Protein AF-A0A932Y7C2-F1 (afdb_monomer_lite)

pLDDT: mean 87.45, std 14.16, range [31.56, 98.56]

Structure (mmCIF, N/CA/C/O backbone):
data_AF-A0A932Y7C2-F1
#
_entry.id   AF-A0A932Y7C2-F1
#
loop_
_atom_site.group_PDB
_atom_site.id
_atom_site.type_symbol
_atom_site.label_atom_id
_atom_site.label_alt_id
_atom_site.label_comp_id
_atom_site.label_asym_id
_atom_site.label_entity_id
_atom_site.label_seq_id
_atom_site.pdbx_PDB_ins_code
_atom_site.Cartn_x
_atom_site.Cartn_y
_atom_site.Cartn_z
_atom_site.occupancy
_atom_site.B_iso_or_equiv
_atom_site.auth_seq_id
_atom_site.auth_comp_id
_atom_site.auth_asym_id
_atom_site.auth_atom_id
_atom_site.pdbx_PDB_model_num
ATOM 1 N N . MET A 1 1 ? -31.413 20.077 11.661 1.00 31.56 1 MET A N 1
ATOM 2 C CA . MET A 1 1 ? -30.600 21.081 12.386 1.00 31.56 1 MET A CA 1
ATOM 3 C C . MET A 1 1 ? -29.137 20.819 12.071 1.00 31.56 1 MET A C 1
ATOM 5 O O . MET A 1 1 ? -28.620 19.788 12.470 1.00 31.56 1 MET A O 1
ATOM 9 N N . ASN A 1 2 ? -28.502 21.714 11.310 1.00 36.34 2 ASN A N 1
ATOM 10 C CA . ASN A 1 2 ? -27.079 21.647 10.975 1.00 36.34 2 ASN A CA 1
ATOM 11 C C . ASN A 1 2 ? -26.238 22.022 12.201 1.00 36.34 2 ASN A C 1
ATOM 13 O O . ASN A 1 2 ? -26.180 23.197 12.563 1.00 36.34 2 ASN A O 1
ATOM 17 N N . LYS A 1 3 ? -25.558 21.053 12.816 1.00 33.84 3 LYS A N 1
ATOM 18 C CA . LYS A 1 3 ? -24.388 21.329 13.654 1.00 33.84 3 LYS A CA 1
ATOM 19 C C . LYS A 1 3 ? -23.153 20.924 12.862 1.00 33.84 3 LYS A C 1
ATOM 21 O O . LYS A 1 3 ? -22.763 19.767 12.845 1.00 33.84 3 LYS A O 1
ATOM 26 N N . ALA A 1 4 ? -22.560 21.903 12.186 1.00 36.44 4 ALA A N 1
ATOM 27 C CA . ALA A 1 4 ? -21.199 21.784 11.695 1.00 36.44 4 ALA A CA 1
ATOM 28 C C . ALA A 1 4 ? -20.284 21.584 12.911 1.00 36.44 4 ALA A C 1
ATOM 30 O O . ALA A 1 4 ? -20.089 22.514 13.700 1.00 36.44 4 ALA A O 1
ATOM 31 N N . PHE A 1 5 ? -19.756 20.374 13.086 1.00 41.31 5 PHE A N 1
ATOM 32 C CA . PHE A 1 5 ? -18.690 20.131 14.045 1.00 41.31 5 PHE A CA 1
ATOM 33 C C . PHE A 1 5 ? -17.442 20.822 13.493 1.00 41.31 5 PHE A C 1
ATOM 35 O O . PHE A 1 5 ? -16.760 20.329 12.597 1.00 41.31 5 PHE A O 1
ATOM 42 N N . LYS A 1 6 ? -17.184 22.045 13.969 1.00 37.94 6 LYS A N 1
ATOM 43 C CA . LYS A 1 6 ? -15.871 22.664 13.815 1.00 37.94 6 LYS A CA 1
ATOM 44 C C . LYS A 1 6 ? -14.908 21.747 14.550 1.00 37.94 6 LYS A C 1
ATOM 46 O O . LYS A 1 6 ? -14.917 21.747 15.778 1.00 37.94 6 LYS A O 1
ATOM 51 N N . ALA A 1 7 ? -14.108 20.989 13.803 1.00 40.72 7 ALA A N 1
ATOM 52 C CA . ALA A 1 7 ? -12.917 20.352 14.333 1.00 40.72 7 ALA A CA 1
ATOM 53 C C . ALA A 1 7 ? -12.179 21.414 15.156 1.00 40.72 7 ALA A C 1
ATOM 55 O O . ALA A 1 7 ? -11.666 22.398 14.612 1.00 40.72 7 ALA A O 1
ATOM 56 N N . LYS A 1 8 ? -12.216 21.285 16.486 1.00 38.41 8 LYS A N 1
ATOM 57 C CA . LYS A 1 8 ? -11.294 22.014 17.342 1.00 38.41 8 LYS A CA 1
ATOM 58 C C . LYS A 1 8 ? -9.939 21.474 16.927 1.00 38.41 8 LYS A C 1
ATOM 60 O O . LYS A 1 8 ? -9.583 20.369 17.302 1.00 38.41 8 LYS A O 1
ATOM 65 N N . VAL A 1 9 ? -9.222 22.233 16.105 1.00 40.78 9 VAL A N 1
ATOM 66 C CA . VAL A 1 9 ? -7.810 21.989 15.827 1.00 40.78 9 VAL A CA 1
ATOM 67 C C . VAL A 1 9 ? -7.070 22.319 17.120 1.00 40.78 9 VAL A C 1
ATOM 69 O O . VAL A 1 9 ? -6.499 23.395 17.291 1.00 40.78 9 VAL A O 1
ATOM 72 N N . THR A 1 10 ? -7.164 21.422 18.097 1.00 43.62 10 THR A N 1
ATOM 73 C CA . THR A 1 10 ? -6.156 21.289 19.135 1.00 43.62 10 THR A CA 1
ATOM 74 C C . THR A 1 10 ? -4.854 20.985 18.410 1.00 43.62 10 THR A C 1
ATOM 76 O O . THR A 1 10 ? -4.828 20.176 17.486 1.00 43.62 10 THR A O 1
ATOM 79 N N . LYS A 1 11 ? -3.778 21.710 18.737 1.00 41.25 11 LYS A N 1
ATOM 80 C CA . LYS A 1 11 ? -2.445 21.431 18.187 1.00 41.25 11 LYS A CA 1
ATOM 81 C C . LYS A 1 11 ? -2.163 19.944 18.392 1.00 41.25 11 LYS A C 1
ATOM 83 O O . LYS A 1 11 ? -1.969 19.530 19.531 1.00 41.25 11 LYS A O 1
ATOM 88 N N . SER A 1 12 ? -2.165 19.192 17.295 1.00 52.72 12 SER A N 1
ATOM 89 C CA . SER A 1 12 ? -1.841 17.772 17.278 1.00 52.72 12 SER A CA 1
ATOM 90 C C . SER A 1 12 ? -0.519 17.560 18.015 1.00 52.72 12 SER A C 1
ATOM 92 O O . SER A 1 12 ? 0.516 18.119 17.641 1.00 52.72 12 SER A O 1
ATOM 94 N N . THR A 1 13 ? -0.564 16.804 19.109 1.00 63.09 13 THR A N 1
ATOM 95 C CA . THR A 1 13 ? 0.613 16.364 19.871 1.00 63.09 13 THR A CA 1
ATOM 96 C C . THR A 1 13 ? 1.181 15.063 19.303 1.00 63.09 13 THR A C 1
ATOM 98 O O . THR A 1 13 ? 2.000 14.412 19.959 1.00 63.09 13 THR A O 1
ATOM 101 N N . PHE A 1 14 ? 0.768 14.687 18.084 1.00 68.88 14 PHE A N 1
ATOM 102 C CA . PHE A 1 14 ? 1.136 13.443 17.430 1.00 68.88 14 PHE A CA 1
ATOM 103 C C . PHE A 1 14 ? 2.647 13.240 17.415 1.00 68.88 14 PHE A C 1
ATOM 105 O O . PHE A 1 14 ? 3.406 13.948 16.746 1.00 68.88 14 PHE A O 1
ATOM 112 N N . LYS A 1 15 ? 3.089 12.216 18.140 1.00 77.69 15 LYS A N 1
ATOM 113 C CA . LYS A 1 15 ? 4.466 11.744 18.111 1.00 77.69 15 LYS A CA 1
ATOM 114 C C . LYS A 1 15 ? 4.454 10.248 17.882 1.00 77.69 15 LYS A C 1
ATOM 116 O O . LYS A 1 15 ? 4.369 9.463 18.825 1.00 77.69 15 LYS A O 1
ATOM 121 N N . MET A 1 16 ? 4.560 9.863 16.615 1.00 79.94 16 MET A N 1
ATOM 122 C CA . MET A 1 16 ? 4.668 8.461 16.239 1.00 79.94 16 MET A CA 1
ATOM 123 C C . MET A 1 16 ? 5.895 7.826 16.919 1.00 79.94 16 MET A C 1
ATOM 125 O O . MET A 1 16 ? 7.019 8.325 16.774 1.00 79.94 16 MET A O 1
ATOM 129 N N . PRO A 1 17 ? 5.724 6.714 17.650 1.00 80.31 17 PRO A N 1
ATOM 130 C CA . PRO A 1 17 ? 6.849 5.922 18.114 1.00 80.31 17 PRO A CA 1
ATOM 131 C C . PRO A 1 17 ? 7.691 5.442 16.927 1.00 80.31 17 PRO A C 1
ATOM 133 O O . PRO A 1 17 ? 7.156 4.880 15.978 1.00 80.31 17 PRO A O 1
ATOM 136 N N . LYS A 1 18 ? 9.021 5.583 16.998 1.00 80.06 18 LYS A N 1
ATOM 137 C CA . LYS A 1 18 ? 9.927 5.216 15.887 1.00 80.06 18 LYS A CA 1
ATOM 138 C C . LYS A 1 18 ? 9.752 3.775 15.389 1.00 80.06 18 LYS A C 1
ATOM 140 O O . LYS A 1 18 ? 9.952 3.506 14.215 1.00 80.06 18 LYS A O 1
ATOM 145 N N . TRP A 1 19 ? 9.376 2.846 16.268 1.00 82.50 19 TRP A N 1
ATOM 146 C CA . TRP A 1 19 ? 9.168 1.445 15.893 1.00 82.50 19 TRP A CA 1
ATOM 147 C C . TRP A 1 19 ? 7.951 1.239 14.971 1.00 82.50 19 TRP A C 1
ATOM 149 O O . TRP A 1 19 ? 7.930 0.260 14.233 1.00 82.50 19 TRP A O 1
ATOM 159 N N . MET A 1 20 ? 6.970 2.154 14.972 1.00 87.44 20 MET A N 1
ATOM 160 C CA . MET A 1 20 ? 5.798 2.094 14.084 1.00 87.44 20 MET A CA 1
ATOM 161 C C . MET A 1 20 ? 6.129 2.434 12.625 1.00 87.44 20 MET A C 1
ATOM 163 O O . MET A 1 20 ? 5.272 2.275 11.761 1.00 87.44 20 MET A O 1
ATOM 167 N N . GLU A 1 21 ? 7.349 2.880 12.310 1.00 88.31 21 GLU A N 1
ATOM 168 C CA . GLU A 1 21 ? 7.784 2.983 10.911 1.00 88.31 21 GLU A CA 1
ATOM 169 C C . GLU A 1 21 ? 7.945 1.609 10.260 1.00 88.31 21 GLU A C 1
ATOM 171 O O . GLU A 1 21 ? 7.615 1.425 9.090 1.00 88.31 21 GLU A O 1
ATOM 176 N N . CYS A 1 22 ? 8.388 0.615 11.030 1.00 91.50 22 CYS A N 1
ATOM 177 C CA . CYS A 1 22 ? 8.627 -0.732 10.518 1.00 91.50 22 CYS A CA 1
ATOM 178 C C . CYS A 1 22 ? 7.341 -1.517 10.225 1.00 91.50 22 CYS A C 1
ATOM 180 O O . CYS A 1 22 ? 7.433 -2.627 9.725 1.00 91.50 22 CYS A O 1
ATOM 182 N N . SER A 1 23 ? 6.153 -0.978 10.521 1.00 89.88 23 SER A N 1
ATOM 183 C CA . SER A 1 23 ? 4.886 -1.643 10.182 1.00 89.88 23 SER A CA 1
ATOM 184 C C . SER A 1 23 ? 4.427 -1.388 8.745 1.00 89.88 23 SER A C 1
ATOM 186 O O . SER A 1 23 ? 3.427 -1.960 8.319 1.00 89.88 23 SER A O 1
ATOM 188 N N . TRP A 1 24 ? 5.097 -0.497 8.011 1.00 93.00 24 TRP A N 1
ATOM 189 C CA . TRP A 1 24 ? 4.695 -0.125 6.650 1.00 93.00 24 TRP A CA 1
ATOM 190 C C . TRP A 1 24 ? 5.860 0.210 5.711 1.00 93.00 24 TRP A C 1
ATOM 192 O O . TRP A 1 24 ? 5.650 0.276 4.499 1.00 93.00 24 TRP A O 1
ATOM 202 N N . ARG A 1 25 ? 7.073 0.461 6.223 1.00 94.44 25 ARG A N 1
ATOM 203 C CA . ARG A 1 25 ? 8.274 0.652 5.394 1.00 94.44 25 ARG A CA 1
ATOM 204 C C . ARG A 1 25 ? 8.692 -0.669 4.735 1.00 94.44 25 ARG A C 1
ATOM 206 O O . ARG A 1 25 ? 8.614 -1.703 5.386 1.00 94.44 25 ARG A O 1
ATOM 213 N N . ARG A 1 26 ? 9.177 -0.606 3.484 1.00 94.25 26 ARG A N 1
ATOM 214 C CA . ARG A 1 26 ? 9.783 -1.758 2.788 1.00 94.25 26 ARG A CA 1
ATOM 215 C C . ARG A 1 26 ? 11.042 -2.224 3.513 1.00 94.25 26 ARG A C 1
ATOM 217 O O . ARG A 1 26 ? 11.180 -3.391 3.847 1.00 94.25 26 ARG A O 1
ATOM 224 N N . GLN A 1 27 ? 11.959 -1.290 3.752 1.00 91.00 27 GLN A N 1
ATOM 225 C CA . GLN A 1 27 ? 13.205 -1.565 4.453 1.00 91.00 27 GLN A CA 1
ATOM 226 C C . GLN A 1 27 ? 12.987 -1.473 5.961 1.00 91.00 27 GLN A C 1
ATOM 228 O O . GLN A 1 27 ? 12.554 -0.444 6.494 1.00 91.00 27 GLN A O 1
ATOM 233 N N . GLU A 1 28 ? 13.292 -2.562 6.654 1.00 88.56 28 GLU A N 1
ATOM 234 C CA . GLU A 1 28 ? 13.238 -2.603 8.104 1.00 88.56 28 GLU A CA 1
ATOM 235 C C . GLU A 1 28 ? 14.371 -1.792 8.750 1.00 88.56 28 GLU A C 1
ATOM 237 O O . GLU A 1 28 ? 15.435 -1.583 8.172 1.00 88.56 28 GLU A O 1
ATOM 242 N N . CYS A 1 29 ? 14.174 -1.332 9.992 1.00 90.06 29 CYS A N 1
ATOM 243 C CA . CYS A 1 29 ? 15.209 -0.550 10.678 1.00 90.06 29 CYS A CA 1
ATOM 244 C C . CYS A 1 29 ? 16.323 -1.404 11.313 1.00 90.06 29 CYS A C 1
ATOM 246 O O . CYS A 1 29 ? 17.304 -0.839 11.799 1.00 90.06 29 CYS A O 1
ATOM 248 N N . GLY A 1 30 ? 16.132 -2.726 11.421 1.00 87.44 30 GLY A N 1
ATOM 249 C CA . GLY A 1 30 ? 17.085 -3.692 11.993 1.00 87.44 30 GLY A CA 1
ATOM 250 C C . GLY A 1 30 ? 17.408 -3.537 13.490 1.00 87.44 30 GLY A C 1
ATOM 251 O O . GLY A 1 30 ? 18.229 -4.276 14.033 1.00 87.44 30 GLY A O 1
ATOM 252 N N . ARG A 1 31 ? 16.801 -2.577 14.201 1.00 88.38 31 ARG A N 1
ATOM 253 C CA . ARG A 1 31 ? 17.161 -2.266 15.597 1.00 88.38 31 ARG A CA 1
ATOM 254 C C . ARG A 1 31 ? 16.578 -3.287 16.571 1.00 88.38 31 ARG A C 1
ATOM 256 O O . ARG A 1 31 ? 15.369 -3.499 16.587 1.00 88.38 31 ARG A O 1
ATOM 263 N N . LYS A 1 32 ? 17.394 -3.762 17.519 1.00 85.75 32 LYS A N 1
ATOM 264 C CA . LYS A 1 32 ? 16.948 -4.623 18.637 1.00 85.75 32 LYS 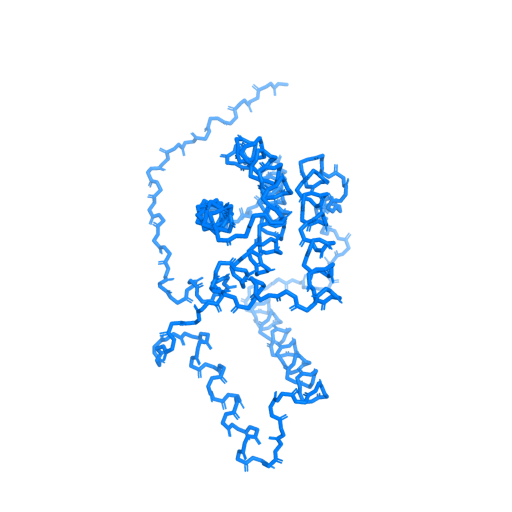A CA 1
ATOM 265 C C . LYS A 1 32 ? 15.882 -3.979 19.533 1.00 85.75 32 LYS A C 1
ATOM 267 O O . LYS A 1 32 ? 15.101 -4.680 20.161 1.00 85.75 32 LYS A O 1
ATOM 272 N N . SER A 1 33 ? 15.839 -2.647 19.597 1.00 87.81 33 SER A N 1
ATOM 273 C CA . SER A 1 33 ? 14.809 -1.903 20.333 1.00 87.81 33 SER A CA 1
ATOM 274 C C . SER A 1 33 ? 13.501 -1.720 19.551 1.00 87.81 33 SER A C 1
ATOM 276 O O . SER A 1 33 ? 12.515 -1.246 20.117 1.00 87.81 33 SER A O 1
ATOM 278 N N . CYS A 1 34 ? 13.462 -2.076 18.262 1.00 89.62 34 CYS A N 1
ATOM 279 C CA . CYS A 1 34 ? 12.240 -2.053 17.468 1.00 89.62 34 CYS A CA 1
ATOM 280 C C . CYS A 1 34 ? 11.408 -3.300 17.761 1.00 89.62 34 CYS A C 1
ATOM 282 O O . CYS A 1 34 ? 11.876 -4.421 17.576 1.00 89.62 34 CYS A O 1
ATOM 284 N N . LYS A 1 35 ? 10.149 -3.111 18.167 1.00 88.88 35 LYS A N 1
ATOM 285 C CA . LYS A 1 35 ? 9.236 -4.215 18.499 1.00 88.88 35 LYS A CA 1
ATOM 286 C C . LYS A 1 35 ? 8.942 -5.148 17.318 1.00 88.88 35 LYS A C 1
ATOM 288 O O . LYS A 1 35 ? 8.631 -6.306 17.549 1.00 88.88 35 LYS A O 1
ATOM 293 N N . ILE A 1 36 ? 9.049 -4.645 16.087 1.00 88.75 36 ILE A N 1
ATOM 294 C CA . ILE A 1 36 ? 8.808 -5.422 14.865 1.00 88.75 36 ILE A CA 1
ATOM 295 C C . ILE A 1 36 ? 10.078 -6.187 14.488 1.00 88.75 36 ILE A C 1
ATOM 297 O O . ILE A 1 36 ? 10.088 -7.408 14.567 1.00 88.75 36 ILE A O 1
ATOM 301 N N . CYS A 1 37 ? 11.181 -5.484 14.203 1.00 90.31 37 CYS A N 1
ATOM 302 C CA . CYS A 1 37 ? 12.436 -6.125 13.785 1.00 90.31 37 CYS A CA 1
ATOM 303 C C . CYS A 1 37 ? 12.968 -7.120 14.823 1.00 90.31 37 CYS A C 1
ATOM 305 O O . CYS A 1 37 ? 13.439 -8.191 14.466 1.00 90.31 37 CYS A O 1
ATOM 307 N N . SER A 1 38 ? 12.878 -6.799 16.120 1.00 90.56 38 SER A N 1
ATOM 308 C CA . SER A 1 38 ? 13.344 -7.721 17.166 1.00 90.56 38 SER A CA 1
ATOM 309 C C . SER A 1 38 ? 12.493 -8.982 17.285 1.00 90.56 38 SER A C 1
ATOM 311 O O . SER A 1 38 ? 13.029 -10.015 17.672 1.00 90.56 38 SER A O 1
ATOM 313 N N . ARG A 1 39 ? 11.192 -8.914 16.968 1.00 87.19 39 ARG A N 1
ATOM 314 C CA . ARG A 1 39 ? 10.322 -10.092 16.913 1.00 87.19 39 ARG A CA 1
ATOM 315 C C . ARG A 1 39 ? 10.658 -10.931 15.683 1.00 87.19 39 ARG A C 1
ATOM 317 O O . ARG A 1 39 ? 10.999 -12.089 15.853 1.00 87.19 39 ARG A O 1
ATOM 324 N N . LEU A 1 40 ? 10.716 -10.313 14.501 1.00 87.19 40 LEU A N 1
ATOM 325 C CA . LEU A 1 40 ? 11.084 -10.992 13.251 1.00 87.19 40 LEU A CA 1
ATOM 326 C C . LEU A 1 40 ? 12.434 -11.717 13.354 1.00 87.19 40 LEU A C 1
ATOM 328 O O . LEU A 1 40 ? 12.553 -12.867 12.951 1.00 87.19 40 LEU A O 1
ATOM 332 N N . GLN A 1 41 ? 13.445 -11.081 13.954 1.00 89.44 41 GLN A N 1
ATOM 333 C CA . GLN A 1 41 ? 14.755 -11.707 14.168 1.00 89.44 41 GLN A CA 1
ATOM 334 C C . GLN A 1 41 ? 14.693 -12.906 15.122 1.00 89.44 41 GLN A C 1
ATOM 336 O O . GLN A 1 41 ? 15.397 -13.887 14.904 1.00 89.44 41 GLN A O 1
ATOM 341 N N . LYS A 1 42 ? 13.877 -12.833 16.181 1.00 89.69 42 LYS A N 1
ATOM 342 C CA . LYS A 1 42 ? 13.707 -13.944 17.129 1.00 89.69 42 LYS A CA 1
ATOM 343 C C . LYS A 1 42 ? 12.971 -15.113 16.496 1.00 89.69 42 LYS A C 1
ATOM 345 O O . LYS A 1 42 ? 13.420 -16.240 16.656 1.00 89.69 42 LYS A O 1
ATOM 350 N N . ASP A 1 43 ? 11.882 -14.830 15.789 1.00 87.81 43 ASP A N 1
ATOM 351 C CA . ASP A 1 43 ? 11.059 -15.847 15.138 1.00 87.81 43 ASP A CA 1
ATOM 352 C C . ASP A 1 43 ? 11.899 -16.559 14.066 1.00 87.81 43 ASP A C 1
ATOM 354 O O . ASP A 1 43 ? 12.044 -17.778 14.109 1.00 87.81 43 ASP A O 1
ATOM 358 N N . ARG A 1 44 ? 12.623 -15.803 13.226 1.00 89.38 44 ARG A N 1
ATOM 359 C CA . ARG A 1 44 ? 13.564 -16.369 12.247 1.00 89.38 44 ARG A CA 1
ATOM 360 C C . ARG A 1 44 ? 14.643 -17.238 12.894 1.00 89.38 44 ARG A C 1
ATOM 362 O O . ARG A 1 44 ? 14.895 -18.340 12.421 1.00 89.38 44 ARG A O 1
ATOM 369 N N . GLN A 1 45 ? 15.284 -16.763 13.965 1.00 91.19 45 GLN A N 1
ATOM 370 C CA . GLN A 1 45 ? 16.321 -17.542 14.650 1.00 91.19 45 GLN A CA 1
ATOM 371 C C . GLN A 1 45 ? 15.754 -18.833 15.250 1.00 91.19 45 GLN A C 1
ATOM 373 O O . GLN A 1 45 ? 16.400 -19.868 15.159 1.00 91.19 45 GLN A O 1
ATOM 378 N N . ARG A 1 46 ? 14.538 -18.793 15.807 1.00 91.94 46 ARG A N 1
ATOM 379 C CA . ARG A 1 46 ? 13.857 -19.974 16.348 1.00 91.94 46 ARG A CA 1
ATOM 380 C C . ARG A 1 46 ? 13.655 -21.055 15.280 1.00 91.94 46 ARG A C 1
ATOM 382 O O . ARG A 1 46 ? 13.908 -22.215 15.579 1.00 91.94 46 ARG A O 1
ATOM 389 N N . HIS A 1 47 ? 13.238 -20.684 14.068 1.00 91.06 47 HIS A N 1
ATOM 390 C CA . HIS A 1 47 ? 13.082 -21.637 12.958 1.00 91.06 47 HIS A CA 1
ATOM 391 C C . HIS A 1 47 ? 14.424 -22.221 12.516 1.00 91.06 47 HIS A C 1
ATOM 393 O O . HIS A 1 47 ? 14.564 -23.436 12.409 1.00 91.06 47 HIS A O 1
ATOM 399 N N . LEU A 1 48 ? 15.448 -21.373 12.377 1.00 91.25 48 LEU A N 1
ATOM 400 C CA . LEU A 1 48 ? 16.800 -21.832 12.047 1.00 91.25 48 LEU A CA 1
ATOM 401 C C . LEU A 1 48 ? 17.354 -22.805 13.101 1.00 91.25 48 LEU A C 1
ATOM 403 O O . LEU A 1 48 ? 17.931 -23.830 12.744 1.00 91.25 48 LEU A O 1
ATOM 407 N N . ASP A 1 49 ? 17.147 -22.519 14.389 1.00 93.38 49 ASP A N 1
ATOM 408 C CA . ASP A 1 49 ? 17.568 -23.385 15.497 1.00 93.38 49 ASP A CA 1
ATOM 409 C C . ASP A 1 49 ? 16.795 -24.719 15.519 1.00 93.38 49 ASP A C 1
ATOM 411 O O . ASP A 1 49 ? 17.326 -25.735 15.970 1.00 93.38 49 ASP A O 1
ATOM 415 N N . ALA A 1 50 ? 15.557 -24.730 15.013 1.00 91.12 50 ALA A N 1
ATOM 416 C CA . ALA A 1 50 ? 14.728 -25.924 14.849 1.00 91.12 50 ALA A CA 1
ATOM 417 C C . ALA A 1 50 ? 15.053 -26.731 13.574 1.00 91.12 50 ALA A C 1
ATOM 419 O O . ALA A 1 50 ? 14.538 -27.836 13.406 1.00 91.12 50 ALA A O 1
ATOM 420 N N . GLY A 1 51 ? 15.923 -26.217 12.696 1.00 92.56 51 GLY A N 1
ATOM 421 C CA . GLY A 1 51 ? 16.225 -26.823 11.395 1.00 92.56 51 GLY A CA 1
ATOM 422 C C . GLY A 1 51 ? 15.125 -26.620 10.348 1.00 92.56 51 GLY A C 1
ATOM 423 O O . GLY A 1 51 ? 15.101 -27.331 9.345 1.00 92.56 51 GLY A O 1
ATOM 424 N N . GLU A 1 52 ? 14.221 -25.674 10.586 1.00 91.69 52 GLU A N 1
ATOM 425 C CA . GLU A 1 52 ? 13.148 -25.285 9.675 1.00 91.69 52 GLU A CA 1
ATOM 426 C C . GLU A 1 52 ? 13.638 -24.184 8.727 1.00 91.69 52 GLU A C 1
ATOM 428 O O . GLU A 1 52 ? 14.446 -23.329 9.104 1.00 91.69 52 GLU A O 1
ATOM 433 N N . ASP A 1 53 ? 13.135 -24.191 7.492 1.00 89.75 53 ASP A N 1
ATOM 434 C CA . ASP A 1 53 ? 13.328 -23.074 6.573 1.00 89.75 53 ASP A CA 1
ATOM 435 C C . ASP A 1 53 ? 12.316 -21.967 6.926 1.00 89.75 53 ASP A C 1
ATOM 437 O O . ASP A 1 53 ? 11.112 -22.177 6.760 1.00 89.75 53 ASP A O 1
ATOM 441 N N . PRO A 1 54 ? 12.756 -20.797 7.431 1.00 85.56 54 PRO A N 1
ATOM 442 C CA . PRO A 1 54 ? 11.848 -19.707 7.785 1.00 85.56 54 PRO A CA 1
ATOM 443 C C . PRO A 1 54 ? 11.115 -19.113 6.573 1.00 85.56 54 PRO A C 1
ATOM 445 O O . PRO A 1 54 ? 10.138 -18.391 6.763 1.00 85.56 54 PRO A O 1
ATOM 448 N N . ASP A 1 55 ? 11.595 -19.385 5.357 1.00 87.00 55 ASP A N 1
ATOM 449 C CA . ASP A 1 55 ? 10.997 -18.911 4.112 1.00 87.00 55 ASP A CA 1
ATOM 450 C C . ASP A 1 55 ? 10.053 -19.970 3.488 1.00 87.00 55 ASP A C 1
ATOM 452 O O . ASP A 1 55 ? 9.420 -19.712 2.459 1.00 87.00 55 ASP A O 1
ATOM 456 N N . ASP A 1 56 ? 9.892 -21.141 4.125 1.00 90.94 56 ASP A N 1
ATOM 457 C CA . ASP A 1 56 ? 8.893 -22.138 3.736 1.00 90.94 56 ASP A CA 1
ATOM 458 C C . ASP A 1 56 ? 7.471 -21.658 4.066 1.00 90.94 56 ASP A C 1
ATOM 460 O O . ASP A 1 56 ? 7.148 -21.235 5.181 1.00 90.94 56 ASP A O 1
ATOM 464 N N . MET A 1 57 ? 6.576 -21.752 3.082 1.00 87.31 57 MET A N 1
ATOM 465 C CA . MET A 1 57 ? 5.216 -21.230 3.212 1.00 87.31 57 MET A CA 1
ATOM 466 C C . MET A 1 57 ? 4.412 -21.910 4.325 1.00 87.31 57 MET A C 1
ATOM 468 O O . MET A 1 57 ? 3.577 -21.245 4.938 1.00 87.31 57 MET A O 1
ATOM 472 N N . ALA A 1 58 ? 4.622 -23.201 4.600 1.00 88.44 58 ALA A N 1
ATOM 473 C CA . ALA A 1 58 ? 3.912 -23.890 5.674 1.00 88.44 58 ALA A CA 1
ATOM 474 C C . ALA A 1 58 ? 4.328 -23.335 7.041 1.00 88.44 58 ALA A C 1
ATOM 476 O O . ALA A 1 58 ? 3.455 -23.002 7.846 1.00 88.44 58 ALA A O 1
ATOM 477 N N . VAL A 1 59 ? 5.632 -23.129 7.249 1.00 86.94 59 VAL A N 1
ATOM 478 C CA . VAL A 1 59 ? 6.186 -22.499 8.459 1.00 86.94 59 VAL A CA 1
ATOM 479 C C . VAL A 1 59 ? 5.618 -21.086 8.636 1.00 86.94 59 VAL A C 1
ATOM 481 O O . VAL A 1 59 ? 5.099 -20.742 9.700 1.00 86.94 59 VAL A O 1
ATOM 484 N N . VAL A 1 60 ? 5.594 -20.291 7.561 1.00 85.06 60 VAL A N 1
ATOM 485 C CA . VAL A 1 60 ? 5.006 -18.940 7.569 1.00 85.06 60 VAL A CA 1
ATOM 486 C C . VAL A 1 60 ? 3.515 -18.964 7.941 1.00 85.06 60 VAL A C 1
ATOM 488 O O . VAL A 1 60 ? 3.052 -18.126 8.721 1.00 85.06 60 VAL A O 1
ATOM 491 N N . PHE A 1 61 ? 2.730 -19.910 7.414 1.00 85.31 61 PHE A N 1
ATOM 492 C CA . PHE A 1 61 ? 1.307 -20.026 7.753 1.00 85.31 61 PHE A CA 1
ATOM 493 C C . PHE A 1 61 ? 1.074 -20.445 9.209 1.00 85.31 61 PHE A C 1
ATOM 495 O O . PHE A 1 61 ? 0.125 -19.959 9.839 1.00 85.31 61 PHE A O 1
ATOM 502 N N . GLU A 1 62 ? 1.919 -21.315 9.757 1.00 86.19 62 GLU A N 1
ATOM 503 C CA . GLU A 1 62 ? 1.867 -21.694 11.170 1.00 86.19 62 GLU A CA 1
ATOM 504 C C . GLU A 1 62 ? 2.129 -20.495 12.082 1.00 86.19 62 GLU A C 1
ATOM 506 O O . GLU A 1 62 ? 1.359 -20.253 13.019 1.00 86.19 62 GLU A O 1
ATOM 511 N N . ASP A 1 63 ? 3.130 -19.681 11.754 1.00 85.00 63 ASP A N 1
ATOM 512 C CA . ASP A 1 63 ? 3.439 -18.446 12.471 1.00 85.00 63 ASP A CA 1
ATOM 513 C C . ASP A 1 63 ? 2.288 -17.442 12.443 1.00 85.00 63 ASP A C 1
ATOM 515 O O . ASP A 1 63 ? 1.925 -16.862 13.474 1.00 85.00 63 ASP A O 1
ATOM 519 N N . ILE A 1 64 ? 1.651 -17.275 11.282 1.00 85.69 64 ILE A N 1
ATOM 520 C CA . ILE A 1 64 ? 0.455 -16.440 11.146 1.00 85.69 64 ILE A CA 1
ATOM 521 C C . ILE A 1 64 ? -0.666 -16.972 12.049 1.00 85.69 64 ILE A C 1
ATOM 523 O O . ILE A 1 64 ? -1.288 -16.202 12.786 1.00 85.69 64 ILE A O 1
ATOM 527 N N . SER A 1 65 ? -0.913 -18.286 12.037 1.00 83.81 65 SER A N 1
ATOM 528 C CA . SER A 1 65 ? -1.931 -18.922 12.882 1.00 83.81 65 SER A CA 1
ATOM 529 C C . SER A 1 65 ? -1.662 -18.689 14.371 1.00 83.81 65 SER A C 1
ATOM 531 O O . SER A 1 65 ? -2.575 -18.342 15.129 1.00 83.81 65 SER A O 1
ATOM 533 N N . LEU A 1 66 ? -0.405 -18.829 14.796 1.00 85.75 66 LEU A N 1
ATOM 534 C CA . LEU A 1 66 ? 0.014 -18.580 16.171 1.00 85.75 66 LEU A CA 1
ATOM 535 C C . LEU A 1 66 ? -0.192 -17.109 16.559 1.00 85.75 66 LEU A C 1
ATOM 537 O O . LEU A 1 66 ? -0.808 -16.832 17.589 1.00 85.75 66 LEU A O 1
ATOM 541 N N . ALA A 1 67 ? 0.225 -16.167 15.710 1.00 85.19 67 ALA A N 1
ATOM 542 C CA . ALA A 1 67 ? 0.044 -14.736 15.941 1.00 85.19 67 ALA A CA 1
ATOM 543 C C . ALA A 1 67 ? -1.440 -14.337 16.055 1.00 85.19 67 ALA A C 1
ATOM 545 O O . ALA A 1 67 ? -1.802 -13.503 16.895 1.00 85.19 67 ALA A O 1
ATOM 546 N N . PHE A 1 68 ? -2.324 -14.955 15.262 1.00 85.50 68 PHE A N 1
ATOM 547 C CA . PHE A 1 68 ? -3.772 -14.767 15.389 1.00 85.50 68 PHE A CA 1
ATOM 548 C C . PHE A 1 68 ? -4.300 -15.291 16.725 1.00 85.50 68 PHE A C 1
ATOM 550 O O . PHE A 1 68 ? -5.039 -14.578 17.406 1.00 85.50 68 PHE A O 1
ATOM 557 N N . LYS A 1 69 ? -3.897 -16.499 17.139 1.00 87.44 69 LYS A N 1
ATOM 558 C CA . LYS A 1 69 ? -4.293 -17.074 18.437 1.00 87.44 69 LYS A CA 1
ATOM 559 C C . LYS A 1 69 ? -3.845 -16.197 19.606 1.00 87.44 69 LYS A C 1
ATOM 561 O O . LYS A 1 69 ? -4.643 -15.921 20.500 1.00 87.44 69 LYS A O 1
ATOM 566 N N . GLU A 1 70 ? -2.600 -15.722 19.586 1.00 87.19 70 GLU A N 1
ATOM 567 C CA . GLU A 1 70 ? -2.062 -14.811 20.604 1.00 87.19 70 GLU A CA 1
ATOM 568 C C . GLU A 1 70 ? -2.858 -13.505 20.679 1.00 87.19 70 GLU A C 1
ATOM 570 O O . GLU A 1 70 ? -3.186 -13.031 21.770 1.00 87.19 70 GLU A O 1
ATOM 575 N N . THR A 1 71 ? -3.197 -12.945 19.517 1.00 87.44 71 THR A N 1
ATOM 576 C CA . THR A 1 71 ? -3.962 -11.701 19.402 1.00 87.44 71 THR A CA 1
ATOM 577 C C . THR A 1 71 ? -5.383 -11.875 19.936 1.00 87.44 71 THR A C 1
ATOM 579 O O . THR A 1 71 ? -5.825 -11.075 20.757 1.00 87.44 71 THR A O 1
ATOM 582 N N . LEU A 1 72 ? -6.082 -12.948 19.552 1.00 86.06 72 LEU A N 1
ATOM 583 C CA . LEU A 1 72 ? -7.420 -13.265 20.063 1.00 86.06 72 LEU A CA 1
ATOM 584 C C . LEU A 1 72 ? -7.413 -13.484 21.581 1.00 86.06 72 LEU A C 1
ATOM 586 O O . LEU A 1 72 ? -8.291 -12.986 22.285 1.00 86.06 72 LEU A O 1
ATOM 590 N N . ALA A 1 73 ? -6.396 -14.170 22.110 1.00 86.94 73 ALA A N 1
ATOM 591 C CA . ALA A 1 73 ? -6.232 -14.353 23.549 1.00 86.94 73 ALA A CA 1
ATOM 592 C C . ALA A 1 73 ? -5.960 -13.025 24.281 1.00 86.94 73 ALA A C 1
ATOM 594 O O . ALA A 1 73 ? -6.441 -12.820 25.396 1.00 86.94 73 ALA A O 1
ATOM 595 N N . ALA A 1 74 ? -5.199 -12.109 23.675 1.00 87.25 74 ALA A N 1
ATOM 596 C CA . ALA A 1 74 ? -4.993 -10.767 24.214 1.00 87.25 74 ALA A CA 1
ATOM 597 C C . ALA A 1 74 ? -6.298 -9.957 24.237 1.00 87.25 74 ALA A C 1
ATOM 599 O O . ALA A 1 74 ? -6.649 -9.437 25.293 1.00 87.25 74 ALA A O 1
ATOM 600 N N . ILE A 1 75 ? -7.049 -9.945 23.129 1.00 85.44 75 ILE A N 1
ATOM 601 C CA . ILE A 1 75 ? -8.354 -9.272 23.026 1.00 85.44 75 ILE A CA 1
ATOM 602 C C . ILE A 1 75 ? -9.318 -9.797 24.091 1.00 85.44 75 ILE A C 1
ATOM 604 O O . ILE A 1 75 ? -9.937 -9.005 24.794 1.00 85.44 75 ILE A O 1
ATOM 608 N N . LYS A 1 76 ? -9.408 -11.123 24.263 1.00 85.50 76 LYS A N 1
ATOM 609 C CA . LYS A 1 76 ? -10.277 -11.732 25.276 1.00 85.50 76 LYS A CA 1
ATOM 610 C C . LYS A 1 76 ? -9.921 -11.274 26.693 1.00 85.50 76 LYS A C 1
ATOM 612 O O . LYS A 1 76 ? -10.807 -10.876 27.441 1.00 85.50 76 LYS A O 1
ATOM 617 N N . ARG A 1 77 ? -8.631 -11.271 27.047 1.00 87.38 77 ARG A N 1
ATOM 618 C CA . ARG A 1 77 ? -8.168 -10.792 28.363 1.00 87.38 77 ARG A CA 1
ATOM 619 C C . ARG A 1 77 ? -8.457 -9.308 28.578 1.00 87.38 77 ARG A C 1
ATOM 621 O O . ARG A 1 77 ? -8.839 -8.915 29.677 1.00 87.38 77 ARG A O 1
ATOM 628 N N . ASP A 1 78 ? -8.264 -8.483 27.552 1.00 85.19 78 ASP A N 1
ATOM 629 C CA . ASP A 1 78 ? -8.549 -7.050 27.636 1.00 85.19 78 ASP A CA 1
ATOM 630 C C . ASP A 1 78 ? -10.053 -6.785 27.782 1.00 85.19 78 ASP A C 1
ATOM 632 O O . ASP A 1 78 ? -10.440 -5.952 28.600 1.00 85.19 78 ASP A O 1
ATOM 636 N N . ALA A 1 79 ? -10.894 -7.530 27.063 1.00 84.62 79 ALA A N 1
ATOM 637 C CA . ALA A 1 79 ? -12.345 -7.467 27.186 1.00 84.62 79 ALA A CA 1
ATOM 638 C C . ALA A 1 79 ? -12.831 -7.881 28.582 1.00 84.62 79 ALA A C 1
ATOM 640 O O . ALA A 1 79 ? -13.586 -7.137 29.204 1.00 84.62 79 ALA A O 1
ATOM 641 N N . GLU A 1 80 ? -12.332 -9.003 29.116 1.00 86.69 80 GLU A N 1
ATOM 642 C CA . GLU A 1 80 ? -12.619 -9.454 30.486 1.00 86.69 80 GLU A CA 1
ATOM 643 C C . GLU A 1 80 ? -12.218 -8.392 31.519 1.00 86.69 80 GLU A C 1
ATOM 645 O O . GLU A 1 80 ? -12.993 -8.073 32.420 1.00 86.69 80 GLU A O 1
ATOM 650 N N . ARG A 1 81 ? -11.034 -7.783 31.363 1.00 87.88 81 ARG A N 1
ATOM 651 C CA . ARG A 1 81 ? -10.557 -6.710 32.249 1.00 87.88 81 ARG A CA 1
ATOM 652 C C . ARG A 1 81 ? -11.438 -5.461 32.188 1.00 87.88 81 ARG A C 1
ATOM 654 O O . ARG A 1 81 ? -11.596 -4.786 33.202 1.00 87.88 81 ARG A O 1
ATOM 661 N N . LEU A 1 82 ? -11.954 -5.122 31.010 1.00 84.62 82 LEU A N 1
ATOM 662 C CA . LEU A 1 82 ? -12.790 -3.940 30.790 1.00 84.62 82 LEU A CA 1
ATOM 663 C C . LEU A 1 82 ? -14.285 -4.208 31.030 1.00 84.62 82 LEU A C 1
ATOM 665 O O . LEU A 1 82 ? -15.079 -3.276 30.948 1.00 84.62 82 LEU A O 1
ATOM 669 N N . GLY A 1 83 ? -14.673 -5.453 31.332 1.00 82.81 83 GLY A N 1
ATOM 670 C CA . GLY A 1 83 ? -16.074 -5.849 31.484 1.00 82.81 83 GLY A CA 1
ATOM 671 C C . GLY A 1 83 ? -16.877 -5.763 30.181 1.00 82.81 83 GLY A C 1
ATOM 672 O O . GLY A 1 83 ? -18.091 -5.584 30.229 1.00 82.81 83 GLY A O 1
ATOM 673 N N . ILE A 1 84 ? -16.208 -5.849 29.027 1.00 79.31 84 ILE A N 1
ATOM 674 C CA . ILE A 1 84 ? -16.834 -5.781 27.703 1.00 79.31 84 ILE A CA 1
ATOM 675 C C . ILE A 1 84 ? -17.266 -7.188 27.292 1.00 79.31 84 ILE A C 1
ATOM 677 O O . ILE A 1 84 ? -16.441 -8.100 27.206 1.00 79.31 84 ILE A O 1
ATOM 681 N N . ASP A 1 85 ? -18.551 -7.355 26.991 1.00 76.19 85 ASP A N 1
ATOM 682 C CA . ASP A 1 85 ? -19.064 -8.585 26.397 1.00 76.19 85 ASP A CA 1
ATOM 683 C C . ASP A 1 85 ? -18.740 -8.630 24.896 1.00 76.19 85 ASP A C 1
ATOM 685 O O . ASP A 1 85 ? -19.353 -7.942 24.081 1.00 76.19 85 ASP A O 1
ATOM 689 N N . ILE A 1 86 ? -17.759 -9.456 24.534 1.00 70.75 86 ILE A N 1
ATOM 690 C CA . ILE A 1 86 ? -17.317 -9.670 23.147 1.00 70.75 86 ILE A CA 1
ATOM 691 C C . ILE A 1 86 ? -18.150 -10.710 22.391 1.00 70.75 86 ILE A C 1
ATOM 693 O O . ILE A 1 86 ? -17.824 -11.027 21.250 1.00 70.75 86 ILE A O 1
ATOM 697 N N . THR A 1 87 ? -19.190 -11.279 23.005 1.00 71.94 87 THR A N 1
ATOM 698 C CA . THR A 1 87 ? -20.076 -12.241 22.330 1.00 71.94 87 THR A CA 1
ATOM 699 C C . THR A 1 87 ? -21.217 -11.560 21.576 1.00 71.94 87 THR A C 1
ATOM 701 O O . THR A 1 87 ? -21.763 -12.144 20.644 1.00 71.94 87 THR A O 1
ATOM 704 N N . ASN A 1 88 ? -21.519 -10.298 21.900 1.00 65.06 88 ASN A N 1
ATOM 705 C CA . ASN A 1 88 ? -22.568 -9.512 21.256 1.00 65.06 88 ASN A CA 1
ATOM 706 C C . ASN A 1 88 ? -22.032 -8.702 20.056 1.00 65.06 88 ASN A C 1
ATOM 708 O O . ASN A 1 88 ? -22.036 -7.471 20.046 1.00 65.06 88 ASN A O 1
ATOM 712 N N . ILE A 1 89 ? -21.512 -9.413 19.052 1.00 64.94 89 ILE A N 1
ATOM 713 C CA . ILE A 1 89 ? -20.910 -8.834 17.835 1.00 64.94 89 ILE A CA 1
ATOM 714 C C . ILE A 1 89 ? -21.941 -8.382 16.789 1.00 64.94 89 ILE A C 1
ATOM 716 O O . ILE A 1 89 ? -21.597 -7.634 15.875 1.00 64.94 89 ILE A O 1
ATOM 720 N N . ASP A 1 90 ? -23.206 -8.778 16.939 1.00 62.66 90 ASP A N 1
ATOM 721 C CA . ASP A 1 90 ? -24.260 -8.571 15.935 1.00 62.66 90 ASP A CA 1
ATOM 722 C C . ASP A 1 90 ? -24.687 -7.098 15.775 1.00 62.66 90 ASP A C 1
ATOM 724 O O . ASP A 1 90 ? -25.377 -6.740 14.819 1.00 62.66 90 ASP A O 1
ATOM 728 N N . HIS A 1 91 ? -24.279 -6.223 16.699 1.00 64.56 91 HIS A N 1
ATOM 729 C CA . HIS A 1 91 ? -24.628 -4.799 16.699 1.00 64.56 91 HIS A CA 1
ATOM 730 C C . HIS A 1 91 ? -23.479 -3.868 16.284 1.00 64.56 91 HIS A C 1
ATOM 732 O O . HIS A 1 91 ? -23.630 -2.646 16.354 1.00 64.56 91 HIS A O 1
ATOM 738 N N . ILE A 1 92 ? -22.342 -4.410 15.837 1.00 70.56 92 ILE A N 1
ATOM 739 C CA . ILE A 1 92 ? -21.213 -3.603 15.362 1.00 70.56 92 ILE A CA 1
ATOM 740 C C . ILE A 1 92 ? -21.525 -3.096 13.951 1.00 70.56 92 ILE A C 1
ATOM 742 O O . ILE A 1 92 ? -21.744 -3.879 13.027 1.00 70.56 92 ILE A O 1
ATOM 746 N N . GLN A 1 93 ? -21.531 -1.773 13.764 1.00 75.69 93 GLN A N 1
ATOM 747 C CA . GLN A 1 93 ? -21.611 -1.212 12.419 1.00 75.69 93 GLN A CA 1
ATOM 748 C C . GLN A 1 93 ? -20.264 -1.368 11.718 1.00 75.69 93 GLN A C 1
ATOM 750 O O . GLN A 1 93 ? -19.259 -0.782 12.118 1.00 75.69 93 GLN A O 1
ATOM 755 N N . GLU A 1 94 ? -20.251 -2.151 10.647 1.00 83.38 94 GLU A N 1
ATOM 756 C CA . GLU A 1 94 ? -19.063 -2.310 9.823 1.00 83.38 94 GLU A CA 1
ATOM 757 C C . GLU A 1 94 ? -18.915 -1.147 8.833 1.00 83.38 94 GLU A C 1
ATOM 759 O O . GLU A 1 94 ? -19.906 -0.697 8.240 1.00 83.38 94 GLU A O 1
ATOM 764 N N . PRO A 1 95 ? -17.678 -0.690 8.576 1.00 86.94 95 PRO A N 1
ATOM 765 C CA . PRO A 1 95 ? -17.442 0.272 7.519 1.00 86.94 95 PRO A CA 1
ATOM 766 C C . PRO A 1 95 ? -17.832 -0.317 6.153 1.00 86.94 95 PRO A C 1
ATOM 768 O O . PRO A 1 95 ? -17.714 -1.526 5.926 1.00 86.94 95 PRO A O 1
ATOM 771 N N . PRO A 1 96 ? -18.247 0.525 5.188 1.00 91.62 96 PRO A N 1
ATOM 772 C CA . PRO A 1 96 ? -18.538 0.070 3.838 1.00 91.62 96 PRO A CA 1
ATOM 773 C C . PRO A 1 96 ? -17.357 -0.687 3.229 1.00 91.62 96 PRO A C 1
ATOM 775 O O . PRO A 1 96 ? -16.204 -0.289 3.388 1.00 91.62 96 PRO A O 1
ATOM 778 N N . ARG A 1 97 ? -17.647 -1.729 2.441 1.00 93.44 97 ARG A N 1
ATOM 779 C CA . ARG A 1 97 ? -16.612 -2.428 1.666 1.00 93.44 97 ARG A CA 1
ATOM 780 C C . ARG A 1 97 ? -15.799 -1.449 0.803 1.00 93.44 97 ARG A C 1
ATOM 782 O O . ARG A 1 97 ? -16.377 -0.469 0.310 1.00 93.44 97 ARG A O 1
ATOM 789 N N . PRO A 1 98 ? -14.504 -1.716 0.545 1.00 92.56 98 PRO A N 1
ATOM 790 C CA . PRO A 1 98 ? -13.621 -0.785 -0.157 1.00 92.56 98 PRO A CA 1
ATOM 791 C C . PRO A 1 98 ? -14.189 -0.257 -1.481 1.00 92.56 98 PRO A C 1
ATOM 793 O O . PRO A 1 98 ? -14.099 0.934 -1.783 1.00 92.56 98 PRO A O 1
ATOM 796 N N . GLU A 1 99 ? -14.861 -1.110 -2.255 1.00 93.62 99 GLU A N 1
ATOM 797 C CA . GLU A 1 99 ? -15.411 -0.785 -3.573 1.00 93.62 99 GLU A CA 1
ATOM 798 C C . GLU A 1 99 ? -16.548 0.239 -3.505 1.00 93.62 99 GLU A C 1
ATOM 800 O O . GLU A 1 99 ? -16.875 0.864 -4.517 1.00 93.62 99 GLU A O 1
ATOM 805 N N . LYS A 1 100 ? -17.158 0.450 -2.333 1.00 95.94 100 LYS A N 1
ATOM 806 C CA . LYS A 1 100 ? -18.176 1.489 -2.130 1.00 95.94 100 LYS A CA 1
ATOM 807 C C . LYS A 1 100 ? -17.561 2.887 -2.108 1.00 95.94 100 LYS A C 1
ATOM 809 O O . LYS A 1 100 ? -18.220 3.838 -2.530 1.00 95.94 100 LYS A O 1
ATOM 814 N N . PHE A 1 101 ? -16.289 3.019 -1.736 1.00 96.44 101 PHE A N 1
ATOM 815 C CA . PHE A 1 101 ? -15.598 4.302 -1.745 1.00 96.44 101 PHE A CA 1
ATOM 816 C C . PHE A 1 101 ? -15.080 4.654 -3.144 1.00 96.44 101 PHE A C 1
ATOM 818 O O . PHE A 1 101 ? -14.204 4.000 -3.711 1.00 96.44 101 PHE A O 1
ATOM 825 N N . SER A 1 102 ? -15.587 5.753 -3.707 1.00 97.00 102 SER A N 1
ATOM 826 C CA . SER A 1 102 ? -15.218 6.194 -5.060 1.00 97.00 102 SER A CA 1
ATOM 827 C C . SER A 1 102 ? -13.727 6.522 -5.205 1.00 97.00 102 SER A C 1
ATOM 829 O O . SER A 1 102 ? -13.141 6.244 -6.252 1.00 97.00 102 SER A O 1
ATOM 831 N N . LEU A 1 103 ? -13.105 7.091 -4.166 1.00 97.75 103 LEU A N 1
ATOM 832 C CA . LEU A 1 103 ? -11.672 7.376 -4.149 1.00 97.75 103 LEU A CA 1
ATOM 833 C C . LEU A 1 103 ? -10.849 6.088 -4.085 1.00 97.75 103 LEU A C 1
ATOM 835 O O . LEU A 1 103 ? -9.904 5.953 -4.861 1.00 97.75 103 LEU A O 1
ATOM 839 N N . TYR A 1 104 ? -11.243 5.130 -3.239 1.00 98.12 104 TYR A N 1
ATOM 840 C CA . TYR A 1 104 ? -10.574 3.833 -3.158 1.00 98.12 104 TYR A CA 1
ATOM 841 C C . TYR A 1 104 ? -10.540 3.144 -4.521 1.00 98.12 104 TYR A C 1
ATOM 843 O O . TYR A 1 104 ? -9.465 2.762 -4.965 1.00 98.12 104 TYR A O 1
ATOM 851 N N . ARG A 1 105 ? -11.671 3.081 -5.242 1.00 98.12 105 ARG A N 1
ATOM 852 C CA . ARG A 1 105 ? -11.717 2.475 -6.588 1.00 98.12 105 ARG A CA 1
ATOM 853 C C . ARG A 1 105 ? -10.688 3.078 -7.549 1.00 98.12 105 ARG A C 1
ATOM 855 O O . ARG A 1 105 ? -10.078 2.354 -8.326 1.00 98.12 105 ARG A O 1
ATOM 862 N N . LYS A 1 106 ? -10.469 4.396 -7.491 1.00 98.31 106 LYS A N 1
ATOM 863 C CA . LYS A 1 106 ? -9.483 5.075 -8.350 1.00 98.31 106 LYS A CA 1
ATOM 864 C C . LYS A 1 106 ? -8.046 4.741 -7.949 1.00 98.31 106 LYS A C 1
ATOM 866 O O . LYS A 1 106 ? -7.209 4.535 -8.821 1.00 98.31 106 LYS A O 1
ATOM 871 N N . VAL A 1 107 ? -7.769 4.663 -6.648 1.00 98.38 107 VAL A N 1
ATOM 872 C CA . VAL A 1 107 ? -6.456 4.243 -6.135 1.00 98.38 107 VAL A CA 1
ATOM 873 C C . VAL A 1 107 ? -6.192 2.769 -6.449 1.00 98.38 107 VAL A C 1
ATOM 875 O O . VAL A 1 107 ? -5.088 2.426 -6.853 1.00 98.38 107 VAL A O 1
ATOM 878 N N . ALA A 1 108 ? -7.204 1.909 -6.331 1.00 98.25 108 ALA A N 1
ATOM 879 C CA . ALA A 1 108 ? -7.124 0.496 -6.679 1.00 98.25 108 ALA A CA 1
ATOM 880 C C . ALA A 1 108 ? -6.856 0.292 -8.178 1.00 98.25 108 ALA A C 1
ATOM 882 O O . ALA A 1 108 ? -5.996 -0.508 -8.528 1.00 98.25 108 ALA A O 1
ATOM 883 N N . ALA A 1 109 ? -7.512 1.059 -9.054 1.00 98.19 109 ALA A N 1
ATOM 884 C CA . ALA A 1 109 ? -7.234 1.032 -10.491 1.00 98.19 109 ALA A CA 1
ATOM 885 C C . ALA A 1 109 ? -5.791 1.462 -10.807 1.00 98.19 109 ALA A C 1
ATOM 887 O O . ALA A 1 109 ? -5.101 0.798 -11.576 1.00 98.19 109 ALA A O 1
ATOM 888 N N . TRP A 1 110 ? -5.302 2.529 -10.165 1.00 98.44 110 TRP A N 1
ATOM 889 C CA . TRP A 1 110 ? -3.903 2.944 -10.296 1.00 98.44 110 TRP A CA 1
ATOM 890 C C . TRP A 1 110 ? -2.939 1.850 -9.808 1.00 98.44 110 TRP A C 1
ATOM 892 O O . TRP A 1 110 ? -2.019 1.477 -10.531 1.00 98.44 110 TRP A O 1
ATOM 902 N N . ARG A 1 111 ? -3.193 1.258 -8.634 1.00 98.19 111 ARG A N 1
ATOM 903 C CA . ARG A 1 111 ? -2.414 0.126 -8.104 1.00 98.19 111 ARG A CA 1
ATOM 904 C C . ARG A 1 111 ? -2.387 -1.046 -9.087 1.00 98.19 111 ARG A C 1
ATOM 906 O O . ARG A 1 111 ? -1.326 -1.638 -9.262 1.00 98.19 111 ARG A O 1
ATOM 913 N N . HIS A 1 112 ? -3.526 -1.388 -9.688 1.00 98.00 112 HIS A N 1
ATOM 914 C CA . HIS A 1 112 ? -3.626 -2.499 -10.631 1.00 98.00 112 HIS A CA 1
ATOM 915 C C . HIS A 1 112 ? -2.773 -2.246 -11.872 1.00 98.00 112 HIS A C 1
ATOM 917 O O . HIS A 1 112 ? -1.933 -3.077 -12.175 1.00 98.00 112 HIS A O 1
ATOM 923 N N . SER A 1 113 ? -2.834 -1.043 -12.455 1.00 97.56 113 SER A N 1
ATOM 924 C CA . SER A 1 113 ? -1.961 -0.693 -13.585 1.00 97.56 113 SER A CA 1
ATOM 925 C C . SER A 1 113 ? -0.464 -0.814 -13.261 1.00 97.56 113 SER A C 1
ATOM 927 O O . SER A 1 113 ? 0.337 -1.141 -14.128 1.00 97.56 113 SER A O 1
ATOM 929 N N . MET A 1 114 ? -0.072 -0.582 -12.002 1.00 97.50 114 MET A N 1
ATOM 930 C CA . MET A 1 114 ? 1.309 -0.788 -11.546 1.00 97.50 114 MET A CA 1
ATOM 931 C C . MET A 1 114 ? 1.637 -2.262 -11.299 1.00 97.50 114 MET A C 1
ATOM 933 O O . MET A 1 114 ? 2.801 -2.637 -11.331 1.00 97.50 114 MET A O 1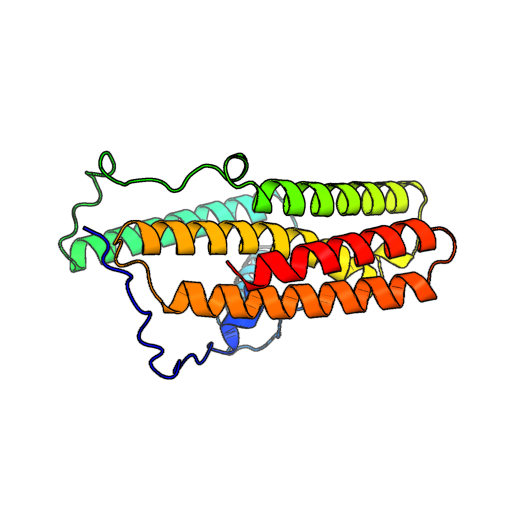
ATOM 937 N N . ALA A 1 115 ? 0.645 -3.102 -11.002 1.00 96.56 115 ALA A N 1
ATOM 938 C CA . ALA A 1 115 ? 0.826 -4.548 -10.971 1.00 96.56 115 ALA A CA 1
ATOM 939 C C . ALA A 1 115 ? 1.056 -5.099 -12.371 1.00 96.56 115 ALA A C 1
ATOM 941 O O . ALA A 1 115 ? 2.066 -5.762 -12.560 1.00 96.56 115 ALA A O 1
ATOM 942 N N . ASP A 1 116 ? 0.222 -4.708 -13.328 1.00 96.62 116 ASP A N 1
ATOM 943 C CA . ASP A 1 116 ? 0.340 -5.149 -14.717 1.00 96.62 116 ASP A CA 1
ATOM 944 C C . ASP A 1 116 ? 1.692 -4.728 -15.317 1.00 96.62 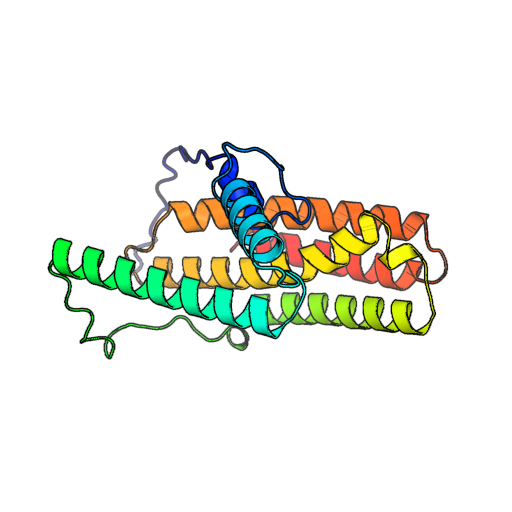116 ASP A C 1
ATOM 946 O O . ASP A 1 116 ? 2.330 -5.493 -16.032 1.00 96.62 116 ASP A O 1
ATOM 950 N N . LEU A 1 117 ? 2.178 -3.526 -14.975 1.00 95.38 117 LEU A N 1
ATOM 951 C CA . LEU A 1 117 ? 3.496 -3.053 -15.409 1.00 95.38 117 LEU A CA 1
ATOM 952 C C . LEU A 1 117 ? 4.655 -3.870 -14.815 1.00 95.38 117 LEU A C 1
ATOM 954 O O . LEU A 1 117 ? 5.638 -4.113 -15.505 1.00 95.38 117 LEU A O 1
ATOM 958 N N . LEU A 1 118 ? 4.554 -4.274 -13.546 1.00 95.19 118 LEU A N 1
ATOM 959 C CA . LEU A 1 118 ? 5.571 -5.106 -12.891 1.00 95.19 118 LEU A CA 1
ATOM 960 C C . LEU A 1 118 ? 5.553 -6.545 -13.420 1.00 95.19 118 LEU A C 1
ATOM 962 O O . LEU A 1 118 ? 6.612 -7.118 -13.625 1.00 95.19 118 LEU A O 1
ATOM 966 N N . GLU A 1 119 ? 4.368 -7.105 -13.663 1.00 94.50 119 GLU A N 1
ATOM 967 C CA . GLU A 1 119 ? 4.207 -8.440 -14.250 1.00 94.50 119 GLU A CA 1
ATOM 968 C C . GLU A 1 119 ? 4.732 -8.483 -15.690 1.00 94.50 119 GLU A C 1
ATOM 970 O O . GLU A 1 119 ? 5.477 -9.388 -16.048 1.00 94.50 119 GLU A O 1
ATOM 975 N N . GLY A 1 120 ? 4.428 -7.462 -16.498 1.00 93.50 120 GLY A N 1
ATOM 976 C CA . GLY A 1 120 ? 4.993 -7.338 -17.843 1.00 93.50 120 GLY A CA 1
ATOM 977 C C . GLY A 1 120 ? 6.519 -7.230 -17.836 1.00 93.50 120 GLY A C 1
ATOM 978 O O . GLY A 1 120 ? 7.177 -7.842 -18.667 1.00 93.50 120 GLY A O 1
ATOM 979 N N . ALA A 1 121 ? 7.086 -6.503 -16.871 1.00 92.75 121 ALA A N 1
ATOM 980 C CA . ALA A 1 121 ? 8.532 -6.377 -16.719 1.00 92.75 121 ALA A CA 1
ATOM 981 C C . ALA A 1 121 ? 9.211 -7.692 -16.298 1.00 92.75 121 ALA A C 1
ATOM 983 O O . ALA A 1 121 ? 10.317 -7.960 -16.752 1.00 92.75 121 ALA A O 1
ATOM 984 N N . ASP A 1 122 ? 8.554 -8.514 -15.477 1.00 88.62 122 ASP A N 1
ATOM 985 C CA . ASP A 1 122 ? 9.039 -9.852 -15.113 1.00 88.62 122 ASP A CA 1
ATOM 986 C C . ASP A 1 122 ? 9.070 -10.785 -16.336 1.00 88.62 122 ASP A C 1
ATOM 988 O O . ASP A 1 122 ? 10.080 -11.431 -16.604 1.00 88.62 122 ASP A O 1
ATOM 992 N N . LEU A 1 123 ? 8.003 -10.775 -17.146 1.00 91.50 123 LEU A N 1
ATOM 993 C CA . LEU A 1 123 ? 7.923 -11.546 -18.395 1.00 91.50 123 LEU A CA 1
ATOM 994 C C . LEU A 1 123 ? 8.957 -11.111 -19.442 1.00 91.50 123 LEU A C 1
ATOM 996 O O . LEU A 1 123 ? 9.443 -11.942 -20.206 1.00 91.50 123 LEU A O 1
ATOM 1000 N N . ASP A 1 124 ? 9.269 -9.817 -19.485 1.00 92.00 124 ASP A N 1
ATOM 1001 C CA . ASP A 1 124 ? 10.264 -9.235 -20.388 1.00 92.00 124 ASP A CA 1
ATOM 1002 C C . ASP A 1 124 ? 11.704 -9.306 -19.824 1.00 92.00 124 ASP A C 1
ATOM 1004 O O . ASP A 1 124 ? 12.623 -8.783 -20.457 1.00 92.00 124 ASP A O 1
ATOM 1008 N N . GLU A 1 125 ? 11.907 -9.940 -18.658 1.00 92.00 125 GLU A N 1
ATOM 1009 C CA . GLU A 1 125 ? 13.191 -10.052 -17.942 1.00 92.00 125 GLU A CA 1
ATOM 1010 C C . GLU A 1 125 ? 13.884 -8.691 -17.706 1.00 92.00 125 GLU A C 1
ATOM 1012 O O . GLU A 1 125 ? 15.109 -8.544 -17.766 1.00 92.00 125 GLU A O 1
ATOM 1017 N N . GLU A 1 126 ? 13.089 -7.657 -17.438 1.00 93.06 126 GLU A N 1
ATOM 1018 C CA . GLU A 1 126 ? 13.575 -6.300 -17.216 1.00 93.06 126 GLU A CA 1
ATOM 1019 C C . GLU A 1 126 ? 14.276 -6.159 -15.859 1.00 93.06 126 GLU A C 1
ATOM 1021 O O . GLU A 1 126 ? 13.893 -6.752 -14.852 1.00 93.06 126 GLU A O 1
ATOM 1026 N N . ILE A 1 127 ? 15.293 -5.296 -15.799 1.00 93.50 127 ILE A N 1
ATOM 1027 C CA . ILE A 1 127 ? 16.130 -5.138 -14.595 1.00 93.50 127 ILE A CA 1
ATOM 1028 C C . ILE A 1 127 ? 15.542 -4.113 -13.612 1.00 93.50 127 ILE A C 1
ATOM 1030 O O . ILE A 1 127 ? 15.751 -4.212 -12.401 1.00 93.50 127 ILE A O 1
ATOM 1034 N N . TRP A 1 128 ? 14.799 -3.119 -14.107 1.00 95.00 128 TRP A N 1
ATOM 1035 C CA . TRP A 1 128 ? 14.289 -2.019 -13.283 1.00 95.00 128 TRP A CA 1
ATOM 1036 C C . TRP A 1 128 ? 13.417 -2.451 -12.083 1.00 95.00 128 TRP A C 1
ATOM 1038 O O . TRP A 1 128 ? 13.504 -1.779 -11.054 1.00 95.00 128 TRP A O 1
ATOM 1048 N N . PRO A 1 129 ? 12.621 -3.548 -12.115 1.00 95.81 129 PRO A N 1
ATOM 1049 C CA . PRO A 1 129 ? 11.847 -3.985 -10.949 1.00 95.81 129 PRO A CA 1
ATOM 1050 C C . PRO A 1 129 ? 12.721 -4.363 -9.749 1.00 95.81 129 PRO A C 1
ATOM 1052 O O . PRO A 1 129 ? 12.272 -4.277 -8.605 1.00 95.81 129 PRO A O 1
ATOM 1055 N N . PHE A 1 130 ? 13.971 -4.756 -10.004 1.00 94.12 130 PHE A N 1
ATOM 1056 C CA . PHE A 1 130 ? 14.914 -5.199 -8.982 1.00 94.12 130 PHE A CA 1
ATOM 1057 C C . PHE A 1 130 ? 15.722 -4.053 -8.363 1.00 94.12 130 PHE A C 1
ATOM 1059 O O . PHE A 1 130 ? 16.390 -4.274 -7.350 1.00 94.12 130 PHE A O 1
ATOM 1066 N N . THR A 1 131 ? 15.649 -2.835 -8.913 1.00 96.19 131 THR A N 1
ATOM 1067 C CA . THR A 1 131 ? 16.281 -1.650 -8.311 1.00 96.19 131 THR A CA 1
ATOM 1068 C C . THR A 1 131 ? 15.518 -1.200 -7.067 1.00 96.19 131 THR A C 1
ATOM 1070 O O . THR A 1 131 ? 14.379 -1.614 -6.832 1.00 96.19 131 THR A O 1
ATOM 1073 N N . ASP A 1 132 ? 16.118 -0.329 -6.254 1.00 97.19 132 ASP A N 1
ATOM 1074 C CA . ASP A 1 132 ? 15.442 0.195 -5.063 1.00 97.19 132 ASP A CA 1
ATOM 1075 C C . ASP A 1 132 ? 14.143 0.932 -5.418 1.00 97.19 132 ASP A C 1
ATOM 1077 O O . ASP A 1 132 ? 13.140 0.795 -4.718 1.00 97.19 132 ASP A O 1
ATOM 1081 N N . GLU A 1 133 ? 14.125 1.648 -6.540 1.00 97.62 133 GLU A N 1
ATOM 1082 C CA . GLU A 1 133 ? 12.959 2.356 -7.055 1.00 97.62 133 GLU A CA 1
ATOM 1083 C C . GLU A 1 133 ? 11.857 1.394 -7.513 1.00 97.62 133 GLU A C 1
ATOM 1085 O O . GLU A 1 133 ? 10.682 1.620 -7.213 1.00 97.62 133 GLU A O 1
ATOM 1090 N N . GLY A 1 134 ? 12.222 0.316 -8.217 1.00 97.25 134 GLY A N 1
ATOM 1091 C CA . GLY A 1 134 ? 11.285 -0.727 -8.638 1.00 97.25 134 GLY A CA 1
ATOM 1092 C C . GLY A 1 134 ? 10.665 -1.453 -7.445 1.00 97.25 134 GLY A C 1
ATOM 1093 O O . GLY A 1 134 ? 9.441 -1.614 -7.367 1.00 97.25 134 GLY A O 1
ATOM 1094 N N . GLN A 1 135 ? 11.486 -1.799 -6.454 1.00 97.88 135 GLN A N 1
ATOM 1095 C CA . GLN A 1 135 ? 11.022 -2.430 -5.222 1.00 97.88 135 GLN A CA 1
ATOM 1096 C C . GLN A 1 135 ? 10.154 -1.489 -4.377 1.00 97.88 135 GLN A C 1
ATOM 1098 O O . GLN A 1 135 ? 9.134 -1.915 -3.828 1.00 97.88 135 GLN A O 1
ATOM 1103 N N . ASP A 1 136 ? 10.505 -0.203 -4.298 1.00 98.31 136 ASP A N 1
ATOM 1104 C CA . ASP A 1 136 ? 9.675 0.810 -3.649 1.00 98.31 136 ASP A CA 1
ATOM 1105 C C . ASP A 1 136 ? 8.323 0.955 -4.364 1.00 98.31 136 ASP A C 1
ATOM 1107 O O . ASP A 1 136 ? 7.281 0.9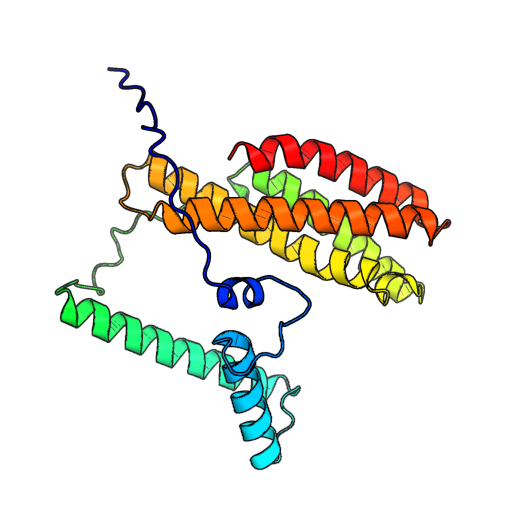64 -3.705 1.00 98.31 136 ASP A O 1
ATOM 1111 N N . LEU A 1 137 ? 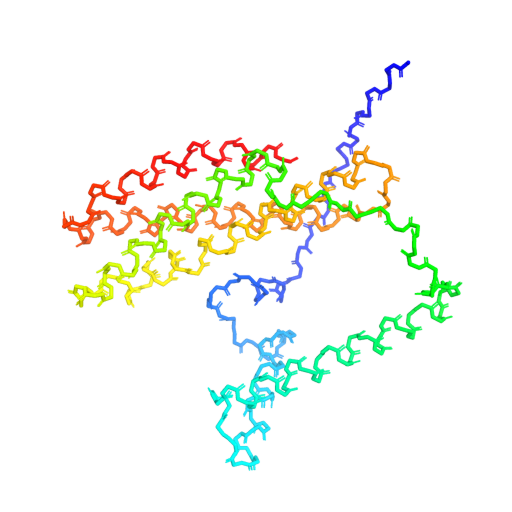8.294 0.993 -5.701 1.00 97.94 137 LEU A N 1
ATOM 1112 C CA . LEU A 1 137 ? 7.042 1.017 -6.462 1.00 97.94 137 LEU A CA 1
ATOM 1113 C C . LEU A 1 137 ? 6.180 -0.221 -6.161 1.00 97.94 137 LEU A C 1
ATOM 1115 O O . LEU A 1 137 ? 4.983 -0.089 -5.882 1.00 97.94 137 LEU A O 1
ATOM 1119 N N . SER A 1 138 ? 6.787 -1.411 -6.166 1.00 97.56 138 SER A N 1
ATOM 1120 C CA . SER A 1 138 ? 6.114 -2.686 -5.889 1.00 97.56 138 SER A CA 1
ATOM 1121 C C . SER A 1 138 ? 5.520 -2.753 -4.479 1.00 97.56 138 SER A C 1
ATOM 1123 O O . SER A 1 138 ? 4.374 -3.179 -4.293 1.00 97.56 138 SER A O 1
ATOM 1125 N N . TRP A 1 139 ? 6.258 -2.267 -3.483 1.00 98.38 139 TRP A N 1
ATOM 1126 C CA . TRP A 1 139 ? 5.813 -2.248 -2.096 1.00 98.38 139 TRP A CA 1
ATOM 1127 C C . TRP A 1 139 ? 4.754 -1.169 -1.852 1.00 98.38 139 TRP A C 1
ATOM 1129 O O . TRP A 1 139 ? 3.626 -1.441 -1.422 1.00 98.38 139 TRP A O 1
ATOM 1139 N N . TYR A 1 140 ? 5.090 0.086 -2.154 1.00 98.50 140 TYR A N 1
ATOM 1140 C CA . TYR A 1 140 ? 4.284 1.227 -1.742 1.00 98.50 140 TYR A CA 1
ATOM 1141 C C . TYR A 1 140 ? 2.991 1.375 -2.548 1.00 98.50 140 TYR A C 1
ATOM 1143 O O . TYR A 1 140 ? 2.053 1.986 -2.030 1.00 98.50 140 TYR A O 1
ATOM 1151 N N . LYS A 1 141 ? 2.849 0.754 -3.734 1.00 98.00 141 LYS A N 1
ATOM 1152 C CA . LYS A 1 141 ? 1.543 0.690 -4.425 1.00 98.00 141 LYS A CA 1
ATOM 1153 C C . LYS A 1 141 ? 0.485 -0.036 -3.585 1.00 98.00 141 LYS A C 1
ATOM 1155 O O . LYS A 1 141 ? -0.676 0.378 -3.549 1.00 98.00 141 LYS A O 1
ATOM 1160 N N . ASN A 1 142 ? 0.885 -1.099 -2.883 1.00 97.94 142 ASN A N 1
ATOM 1161 C CA . ASN A 1 142 ? -0.000 -1.888 -2.031 1.00 97.94 142 ASN A CA 1
ATOM 1162 C C . ASN A 1 142 ? -0.276 -1.137 -0.725 1.00 97.94 142 ASN A C 1
ATOM 1164 O O . ASN A 1 142 ? -1.437 -0.977 -0.338 1.00 97.94 142 ASN A O 1
ATOM 1168 N N . THR A 1 143 ? 0.774 -0.592 -0.104 1.00 97.88 143 THR A N 1
ATOM 1169 C CA . THR A 1 143 ? 0.669 0.192 1.135 1.00 97.88 143 THR A CA 1
ATOM 1170 C C . THR A 1 143 ? -0.227 1.416 0.963 1.00 97.88 143 THR A C 1
ATOM 1172 O O . THR A 1 143 ? -1.100 1.649 1.799 1.00 97.88 143 THR A O 1
ATOM 1175 N N . LEU A 1 144 ? -0.089 2.165 -0.139 1.00 98.25 144 LEU A N 1
ATOM 1176 C CA . LEU A 1 144 ? -0.948 3.312 -0.437 1.00 98.25 144 LEU A CA 1
ATOM 1177 C C . LEU A 1 144 ? -2.422 2.895 -0.506 1.00 98.25 144 LEU A C 1
ATOM 1179 O O . LEU A 1 144 ? -3.267 3.516 0.134 1.00 98.25 144 LEU A O 1
ATOM 1183 N N . CYS A 1 145 ? -2.737 1.829 -1.245 1.00 97.50 145 CYS A N 1
ATOM 1184 C CA . CYS A 1 145 ? -4.109 1.348 -1.405 1.00 97.50 145 CYS A CA 1
ATOM 1185 C C . CYS A 1 145 ? -4.731 0.915 -0.066 1.00 97.50 145 CYS A C 1
ATOM 1187 O O . CYS A 1 145 ? -5.835 1.350 0.271 1.00 97.50 145 CYS A O 1
ATOM 1189 N N . ALA A 1 146 ? -3.995 0.136 0.734 1.00 96.94 146 ALA A N 1
ATOM 1190 C CA . ALA A 1 146 ? -4.439 -0.302 2.056 1.00 96.94 146 ALA A CA 1
ATOM 1191 C C . ALA A 1 146 ? -4.665 0.881 3.013 1.00 96.94 146 ALA A C 1
ATOM 1193 O O . ALA A 1 146 ? -5.687 0.953 3.697 1.00 96.94 146 ALA A O 1
ATOM 1194 N N . LYS A 1 147 ? -3.741 1.850 3.035 1.00 97.19 147 LYS A N 1
ATOM 1195 C CA . LYS A 1 147 ? -3.833 3.021 3.917 1.00 97.19 147 LYS A CA 1
ATOM 1196 C C . LYS A 1 147 ? -4.909 4.009 3.478 1.00 97.19 147 LYS A C 1
ATOM 1198 O O . LYS A 1 147 ? -5.535 4.617 4.338 1.00 97.19 147 LYS A O 1
ATOM 1203 N N . VAL A 1 148 ? -5.193 4.128 2.179 1.00 98.06 148 VAL A N 1
ATOM 1204 C CA . VAL A 1 148 ? -6.331 4.926 1.691 1.00 98.06 148 VAL A CA 1
ATOM 1205 C C . VAL A 1 148 ? -7.645 4.338 2.187 1.00 98.06 148 VAL A C 1
ATOM 1207 O O . VAL A 1 148 ? -8.484 5.089 2.676 1.00 98.06 148 VAL A O 1
ATOM 1210 N N . TYR A 1 149 ? -7.822 3.015 2.107 1.00 97.00 149 TYR A N 1
ATOM 1211 C CA . TYR A 1 149 ? -9.019 2.378 2.657 1.00 97.00 149 TYR A CA 1
ATOM 1212 C C . TYR A 1 149 ? -9.136 2.622 4.160 1.00 97.00 149 TYR A C 1
ATOM 1214 O O . TYR A 1 149 ? -10.162 3.115 4.615 1.00 97.00 149 TYR A O 1
ATOM 1222 N N . ARG A 1 150 ? -8.051 2.394 4.912 1.00 94.50 150 ARG A N 1
ATOM 1223 C CA . ARG A 1 150 ? -8.021 2.655 6.354 1.00 94.50 150 ARG A CA 1
ATOM 1224 C C . ARG A 1 150 ? -8.409 4.095 6.694 1.00 94.50 150 ARG A C 1
ATOM 1226 O O . ARG A 1 150 ? -9.221 4.311 7.582 1.00 94.50 150 ARG A O 1
ATOM 1233 N N . GLN A 1 151 ? -7.881 5.072 5.962 1.00 95.06 151 GLN A N 1
ATOM 1234 C CA . GLN A 1 151 ? -8.189 6.484 6.178 1.00 95.06 151 GLN A CA 1
ATOM 1235 C C . GLN A 1 151 ? -9.663 6.814 5.889 1.00 95.06 151 GLN A C 1
ATOM 1237 O O . GLN A 1 151 ? -10.272 7.593 6.618 1.00 95.06 151 GLN A O 1
ATOM 1242 N N . LEU A 1 152 ? -10.243 6.216 4.843 1.00 94.81 152 LEU A N 1
ATOM 1243 C CA . LEU A 1 152 ? -11.664 6.360 4.507 1.00 94.81 152 LEU A CA 1
ATOM 1244 C C . LEU A 1 152 ? -12.563 5.731 5.576 1.00 94.81 152 LEU A C 1
ATOM 1246 O O . LEU A 1 152 ? -13.562 6.333 5.957 1.00 94.81 152 LEU A O 1
ATOM 1250 N N . THR A 1 153 ? -12.181 4.563 6.089 1.00 92.31 153 THR A N 1
ATOM 1251 C CA . THR A 1 153 ? -12.836 3.909 7.225 1.00 92.31 153 THR A CA 1
ATOM 1252 C C . THR A 1 153 ? -12.762 4.781 8.474 1.00 92.31 153 THR A C 1
ATOM 1254 O O . THR A 1 153 ? -13.791 5.030 9.089 1.00 92.31 153 THR A O 1
ATOM 1257 N N . ASN A 1 154 ? -11.590 5.331 8.804 1.00 90.44 154 ASN A N 1
ATOM 1258 C CA . ASN A 1 154 ? -11.441 6.232 9.948 1.00 90.44 154 ASN A CA 1
ATOM 1259 C C . ASN A 1 154 ? -12.340 7.466 9.813 1.00 90.44 154 ASN A C 1
ATOM 1261 O O . ASN A 1 154 ? -13.007 7.844 10.769 1.00 90.44 154 ASN A O 1
ATOM 1265 N N . ARG A 1 155 ? -12.401 8.0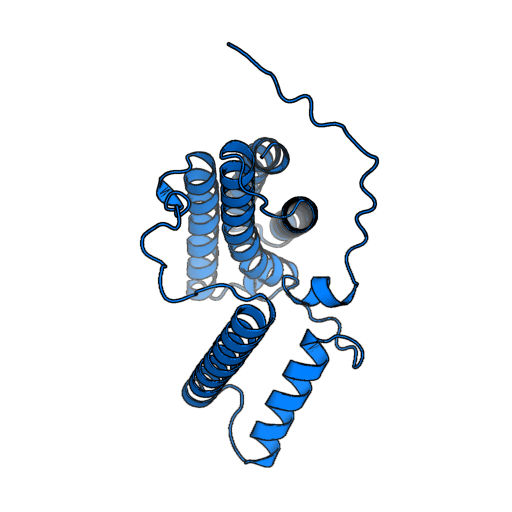77 8.620 1.00 90.06 155 ARG A N 1
ATOM 1266 C CA . ARG A 1 155 ? -13.327 9.186 8.347 1.00 90.06 155 ARG A CA 1
ATOM 1267 C C . ARG A 1 155 ? -14.784 8.763 8.557 1.00 90.06 155 ARG A C 1
ATOM 1269 O O . ARG A 1 155 ? -15.527 9.496 9.191 1.00 90.06 155 ARG A O 1
ATOM 1276 N N . TRP A 1 156 ? -15.172 7.592 8.059 1.00 90.50 156 TRP A N 1
ATOM 1277 C CA . TRP A 1 156 ? -16.529 7.069 8.215 1.00 90.50 156 TRP A CA 1
ATOM 1278 C C . TRP A 1 156 ? -16.911 6.828 9.687 1.00 90.50 156 TRP A C 1
ATOM 1280 O O . TRP A 1 156 ? -18.018 7.192 10.077 1.00 90.50 156 TRP A O 1
ATOM 1290 N N . HIS A 1 157 ? -15.999 6.292 10.508 1.00 86.38 157 HIS A N 1
ATOM 1291 C CA . HIS A 1 157 ? -16.217 6.135 11.954 1.00 86.38 157 HIS A CA 1
ATOM 1292 C C . HIS A 1 157 ? -16.395 7.495 12.645 1.00 86.38 157 HIS A C 1
ATOM 1294 O O . HIS A 1 157 ? -17.369 7.691 13.368 1.00 86.38 157 HIS A O 1
ATOM 1300 N N . LEU A 1 158 ? -15.521 8.466 12.349 1.00 83.56 158 LEU A N 1
ATOM 1301 C CA . LEU A 1 158 ? -15.625 9.827 12.894 1.00 83.56 158 LEU A CA 1
ATOM 1302 C C . LEU A 1 158 ? -16.939 10.521 12.503 1.00 83.56 158 LEU A C 1
ATOM 1304 O O . LEU A 1 158 ? -17.524 11.240 13.307 1.00 83.56 158 LEU A O 1
ATOM 1308 N N . ASP A 1 159 ? -17.412 10.307 11.273 1.00 85.00 159 ASP A N 1
ATOM 1309 C CA . ASP A 1 159 ? -18.680 10.866 10.792 1.00 85.00 159 ASP A CA 1
ATOM 1310 C C . ASP A 1 159 ? -19.906 10.176 11.430 1.00 85.00 159 ASP A C 1
ATOM 1312 O O . ASP A 1 159 ? -21.004 10.736 11.406 1.00 85.00 159 ASP A O 1
ATOM 1316 N N . SER A 1 160 ? -19.722 8.983 12.008 1.00 80.88 160 SER A N 1
ATOM 1317 C CA . SER A 1 160 ? -20.769 8.169 12.645 1.00 80.88 160 SER A CA 1
ATOM 1318 C C . SER A 1 160 ? -20.816 8.316 14.175 1.00 80.88 160 SER A C 1
ATOM 1320 O O . SER A 1 160 ? -21.535 7.562 14.824 1.00 80.88 160 SER A O 1
ATOM 1322 N N . ASP A 1 161 ? -20.089 9.293 14.737 1.00 72.44 161 ASP A N 1
ATOM 1323 C CA . ASP A 1 161 ? -19.966 9.550 16.188 1.00 72.44 161 ASP A CA 1
ATOM 1324 C C . ASP A 1 161 ? -19.405 8.349 16.978 1.00 72.44 161 ASP A C 1
ATOM 1326 O O . ASP A 1 161 ? -19.699 8.155 18.156 1.00 72.44 161 ASP A O 1
ATOM 1330 N N . ASP A 1 162 ? -18.593 7.528 16.308 1.00 71.69 162 ASP A N 1
ATOM 1331 C CA . ASP A 1 162 ? -17.833 6.448 16.929 1.00 71.69 162 ASP A CA 1
ATOM 1332 C C . ASP A 1 162 ? -16.572 7.031 17.594 1.00 71.69 162 ASP A C 1
ATOM 1334 O O . ASP A 1 162 ? -15.903 7.895 17.017 1.00 71.69 162 ASP A O 1
ATOM 1338 N N . ASP A 1 163 ? -16.209 6.543 18.785 1.00 63.56 163 ASP A N 1
ATOM 1339 C CA . ASP A 1 163 ? -15.046 6.989 19.585 1.00 63.56 163 ASP A CA 1
ATOM 1340 C C . ASP A 1 163 ? -13.710 6.485 18.991 1.00 63.56 163 ASP A C 1
ATOM 1342 O O . ASP A 1 163 ? -12.728 6.184 19.676 1.00 63.56 163 ASP A O 1
ATOM 1346 N N . TYR A 1 164 ? -13.673 6.321 17.668 1.00 62.47 164 TYR A N 1
ATOM 1347 C CA . TYR A 1 164 ? -12.576 5.689 16.968 1.00 62.47 164 TYR A CA 1
ATOM 1348 C C . TYR A 1 164 ? -11.394 6.654 16.800 1.00 62.47 164 TYR A C 1
ATOM 1350 O O . TYR A 1 164 ? -11.486 7.719 16.188 1.00 62.47 164 TYR A O 1
ATOM 1358 N N . GLY A 1 165 ? -10.259 6.244 17.373 1.00 65.31 165 GLY A N 1
ATOM 1359 C CA . GLY A 1 165 ? -9.185 7.113 17.848 1.00 65.31 165 GLY A CA 1
ATOM 1360 C C . GLY A 1 165 ? -8.539 8.072 16.841 1.00 65.31 165 GLY A C 1
ATOM 1361 O O . GLY A 1 165 ? -7.960 7.668 15.829 1.00 65.31 165 GLY A O 1
ATOM 1362 N N . GLU A 1 166 ? -8.493 9.345 17.247 1.00 76.12 166 GLU A N 1
ATOM 1363 C CA . GLU A 1 166 ? -7.748 10.460 16.637 1.00 76.12 166 GLU A CA 1
ATOM 1364 C C . GLU A 1 166 ? -6.306 10.070 16.253 1.00 76.12 166 GLU A C 1
ATOM 1366 O O . GLU A 1 166 ? -5.824 10.418 15.174 1.00 76.12 166 GLU A O 1
ATOM 1371 N N . PHE A 1 167 ? -5.648 9.245 17.077 1.00 83.56 167 PHE A N 1
ATOM 1372 C CA . PHE A 1 167 ? -4.293 8.754 16.819 1.00 83.56 167 PHE A CA 1
ATOM 1373 C C . PHE A 1 167 ? -4.166 7.942 15.519 1.00 83.56 167 PHE A C 1
ATOM 1375 O O . PHE A 1 167 ? -3.208 8.141 14.772 1.00 83.56 167 PHE A O 1
ATOM 1382 N N . ASP A 1 168 ? -5.091 7.015 15.234 1.00 85.00 168 ASP A N 1
ATOM 1383 C CA . ASP A 1 168 ? -5.004 6.157 14.039 1.00 85.00 168 ASP A CA 1
ATOM 1384 C C . ASP A 1 168 ? -5.242 6.971 12.760 1.00 85.00 168 ASP A C 1
ATOM 1386 O O . ASP A 1 168 ? -4.598 6.728 11.733 1.00 85.00 168 ASP A O 1
ATOM 1390 N N . TYR A 1 169 ? -6.109 7.985 12.845 1.00 88.44 169 TYR A N 1
ATOM 1391 C CA . TYR A 1 169 ? -6.350 8.947 11.775 1.00 88.44 169 TYR A CA 1
ATOM 1392 C C . TYR A 1 169 ? -5.094 9.783 11.477 1.00 88.44 169 TYR A C 1
ATOM 1394 O O . TYR A 1 169 ? -4.661 9.859 10.325 1.00 88.44 169 TYR A O 1
ATOM 1402 N N . GLU A 1 170 ? -4.458 10.366 12.497 1.00 89.31 170 GLU A N 1
ATOM 1403 C CA . GLU A 1 170 ? -3.219 11.142 12.335 1.00 89.31 170 GLU A CA 1
ATOM 1404 C C . GLU A 1 170 ? -2.050 10.283 11.833 1.00 89.31 170 GLU A C 1
ATOM 1406 O O . GLU A 1 170 ? -1.311 10.682 10.925 1.00 89.31 170 GLU A O 1
ATOM 1411 N N . TYR A 1 171 ? -1.911 9.074 12.379 1.00 90.88 171 TYR A N 1
ATOM 1412 C CA . TYR A 1 171 ? -0.905 8.108 11.955 1.00 90.88 171 TYR A CA 1
ATOM 1413 C C . TYR A 1 171 ? -1.080 7.715 10.489 1.00 90.88 171 TYR A C 1
ATOM 1415 O O . TYR A 1 171 ? -0.122 7.758 9.714 1.00 90.88 171 TYR A O 1
ATOM 1423 N N . THR A 1 172 ? -2.298 7.371 10.078 1.00 93.12 172 THR A N 1
ATOM 1424 C CA . THR A 1 172 ? -2.563 6.951 8.701 1.00 93.12 172 THR A CA 1
ATOM 1425 C C . THR A 1 172 ? -2.353 8.111 7.720 1.00 93.12 172 THR A C 1
ATOM 1427 O O . THR A 1 172 ? -1.734 7.905 6.674 1.00 93.12 172 THR A O 1
ATOM 1430 N N . GLN A 1 173 ? -2.722 9.345 8.085 1.00 93.38 173 GLN A N 1
ATOM 1431 C CA . GLN A 1 173 ? -2.386 10.556 7.319 1.00 93.38 173 GLN A CA 1
ATOM 1432 C C . GLN A 1 173 ? -0.877 10.743 7.131 1.00 93.38 173 GLN A C 1
ATOM 1434 O O . GLN A 1 173 ? -0.420 11.066 6.031 1.00 93.38 173 GLN A O 1
ATOM 1439 N N . TYR A 1 174 ? -0.088 10.539 8.188 1.00 94.00 174 TYR A N 1
ATOM 1440 C CA . TYR A 1 174 ? 1.369 10.590 8.097 1.00 94.00 174 TYR A CA 1
ATOM 1441 C C . TYR A 1 174 ? 1.909 9.532 7.120 1.00 94.00 174 TYR A C 1
ATOM 1443 O O . TYR A 1 174 ? 2.673 9.868 6.213 1.00 94.00 174 TYR A O 1
ATOM 1451 N N . VAL A 1 175 ? 1.465 8.276 7.246 1.00 95.88 175 VAL A N 1
ATOM 1452 C CA . VAL A 1 175 ? 1.912 7.183 6.367 1.00 95.88 175 VAL A CA 1
ATOM 1453 C C . VAL A 1 175 ? 1.553 7.458 4.907 1.00 95.88 175 VAL A C 1
ATOM 1455 O O . VAL A 1 175 ? 2.380 7.234 4.025 1.00 95.88 175 VAL A O 1
ATOM 1458 N N . LEU A 1 176 ? 0.355 7.982 4.633 1.00 97.88 176 LEU A N 1
ATOM 1459 C CA . LEU A 1 176 ? -0.069 8.340 3.278 1.00 97.88 176 LEU A CA 1
ATOM 1460 C C . LEU A 1 176 ? 0.845 9.396 2.648 1.00 97.88 176 LEU A C 1
ATOM 1462 O O . LEU A 1 176 ? 1.253 9.233 1.498 1.00 97.88 176 LEU A O 1
ATOM 1466 N N . LYS A 1 177 ? 1.209 10.443 3.399 1.00 97.12 177 LYS A N 1
ATOM 1467 C CA . LYS A 1 177 ? 2.137 11.486 2.929 1.00 97.12 177 LYS A CA 1
ATOM 1468 C C . LYS A 1 177 ? 3.501 10.907 2.567 1.00 97.12 177 LYS A C 1
ATOM 1470 O O . LYS A 1 177 ? 4.028 11.209 1.497 1.00 97.12 177 LYS A O 1
ATOM 1475 N N . GLU A 1 178 ? 4.047 10.050 3.425 1.00 96.94 178 GLU A N 1
ATOM 1476 C CA . GLU A 1 178 ? 5.336 9.410 3.162 1.00 96.94 178 GLU A CA 1
ATOM 1477 C C . GLU A 1 178 ? 5.266 8.443 1.973 1.00 96.94 178 GLU A C 1
ATOM 1479 O O . GLU A 1 178 ? 6.135 8.492 1.106 1.00 96.94 178 GLU A O 1
ATOM 1484 N N . CYS A 1 179 ? 4.213 7.626 1.862 1.00 97.88 179 CYS A N 1
ATOM 1485 C CA . CYS A 1 179 ? 4.031 6.720 0.723 1.00 97.88 179 CYS A CA 1
ATOM 1486 C C . CYS A 1 179 ? 3.956 7.487 -0.602 1.00 97.88 179 CYS A C 1
ATOM 1488 O O . CYS A 1 179 ? 4.617 7.113 -1.566 1.00 97.88 179 CYS A O 1
ATOM 1490 N N . LEU A 1 180 ? 3.190 8.581 -0.650 1.00 98.56 180 LEU A N 1
ATOM 1491 C CA . LEU A 1 180 ? 3.085 9.430 -1.839 1.00 98.56 180 LEU A CA 1
ATOM 1492 C C . LEU A 1 180 ? 4.431 10.058 -2.207 1.00 98.56 180 LEU A C 1
ATOM 1494 O O . LEU A 1 180 ? 4.780 10.116 -3.384 1.00 98.56 180 LEU A O 1
ATOM 1498 N N . LYS A 1 181 ? 5.199 10.517 -1.214 1.00 98.44 181 LYS A N 1
ATOM 1499 C CA . LYS A 1 181 ? 6.543 11.060 -1.431 1.00 98.44 181 LYS A CA 1
ATOM 1500 C C . LYS A 1 181 ? 7.478 10.013 -2.039 1.00 98.44 181 LYS A C 1
ATOM 1502 O O . LYS A 1 181 ? 8.139 10.322 -3.026 1.00 98.44 181 LYS A O 1
ATOM 1507 N N . ILE A 1 182 ? 7.511 8.806 -1.473 1.00 98.50 182 ILE A N 1
ATOM 1508 C CA . ILE A 1 182 ? 8.374 7.717 -1.947 1.00 98.50 182 ILE A CA 1
ATOM 1509 C C . ILE A 1 182 ? 7.971 7.310 -3.363 1.00 98.50 182 ILE A C 1
ATOM 1511 O O . ILE A 1 182 ? 8.794 7.386 -4.261 1.00 98.50 182 ILE A O 1
ATOM 1515 N N . LEU A 1 183 ? 6.690 7.013 -3.600 1.00 98.56 183 LEU A N 1
ATOM 1516 C CA . LEU A 1 183 ? 6.197 6.607 -4.919 1.00 98.56 183 LEU A CA 1
ATOM 1517 C C . LEU A 1 183 ? 6.507 7.628 -6.016 1.00 98.56 183 LEU A C 1
ATOM 1519 O O . LEU A 1 183 ? 6.906 7.250 -7.115 1.00 98.56 183 LEU A O 1
ATOM 1523 N N . LYS A 1 184 ? 6.344 8.926 -5.734 1.00 98.56 184 LYS A N 1
ATOM 1524 C CA . LYS A 1 184 ? 6.694 9.980 -6.694 1.00 98.56 184 LYS A CA 1
ATOM 1525 C C . LYS A 1 184 ? 8.191 10.024 -6.976 1.00 98.56 184 LYS A C 1
ATOM 1527 O O . LYS A 1 184 ? 8.565 10.231 -8.129 1.00 98.56 184 LYS A O 1
ATOM 1532 N N . ALA A 1 185 ? 9.029 9.843 -5.955 1.00 98.44 185 ALA A N 1
ATOM 1533 C CA . ALA A 1 185 ? 10.476 9.772 -6.128 1.00 98.44 185 ALA A CA 1
ATOM 1534 C C . ALA A 1 185 ? 10.864 8.546 -6.968 1.00 98.44 185 ALA A C 1
ATOM 1536 O O . ALA A 1 185 ? 11.505 8.718 -8.000 1.00 98.44 185 ALA A O 1
ATOM 1537 N N . SER A 1 186 ? 10.372 7.356 -6.613 1.00 98.12 186 SER A N 1
ATOM 1538 C CA . SER A 1 186 ? 10.623 6.110 -7.345 1.00 98.12 186 SER A CA 1
ATOM 1539 C C . SER A 1 186 ? 10.209 6.221 -8.812 1.00 98.12 186 SER A C 1
ATOM 1541 O O . SER A 1 186 ? 11.012 5.960 -9.698 1.00 98.12 186 SER A O 1
ATOM 1543 N N . LEU A 1 187 ? 8.992 6.702 -9.099 1.00 98.25 187 LEU A N 1
ATOM 1544 C CA . LEU A 1 187 ? 8.538 6.911 -10.479 1.00 98.25 187 LEU A CA 1
ATOM 1545 C C . LEU A 1 187 ? 9.403 7.932 -11.228 1.00 98.25 187 LEU A C 1
ATOM 1547 O O . LEU A 1 187 ? 9.692 7.742 -12.405 1.00 98.25 187 LEU A O 1
ATOM 1551 N N . SER A 1 188 ? 9.823 9.010 -10.561 1.00 98.00 188 SER A N 1
ATOM 1552 C CA . SER A 1 188 ? 10.668 10.039 -11.180 1.00 98.00 188 SER A CA 1
ATOM 1553 C C . SER A 1 188 ? 12.052 9.515 -11.550 1.00 98.00 188 SER A C 1
ATOM 1555 O O . SER A 1 188 ? 12.591 9.929 -12.573 1.00 98.00 188 SER A O 1
ATOM 1557 N N . GLU A 1 189 ? 12.627 8.626 -10.743 1.00 98.00 189 GLU A N 1
ATOM 1558 C CA . GLU A 1 189 ? 13.901 7.977 -11.053 1.00 98.00 189 GLU A CA 1
ATOM 1559 C C . GLU A 1 189 ? 13.739 6.897 -12.134 1.00 98.00 189 GLU A C 1
ATOM 1561 O O . GLU A 1 189 ? 14.487 6.907 -13.111 1.00 98.00 189 GLU A O 1
ATOM 1566 N N . LEU A 1 190 ? 12.694 6.063 -12.068 1.00 97.06 190 LEU A N 1
ATOM 1567 C CA . LEU A 1 190 ? 12.398 5.059 -13.103 1.00 97.06 190 LEU A CA 1
ATOM 1568 C C . LEU A 1 190 ? 12.212 5.687 -14.496 1.00 97.06 190 LEU A C 1
ATOM 1570 O O . LEU A 1 190 ? 12.721 5.162 -15.482 1.00 97.06 190 LEU A O 1
ATOM 1574 N N . ILE A 1 191 ? 11.585 6.868 -14.582 1.00 97.19 191 ILE A N 1
ATOM 1575 C CA . ILE A 1 191 ? 11.459 7.658 -15.827 1.00 97.19 191 ILE A CA 1
ATOM 1576 C C . ILE A 1 191 ? 12.820 8.004 -16.456 1.00 97.19 191 ILE A C 1
ATOM 1578 O O . ILE A 1 191 ? 12.908 8.193 -17.675 1.00 97.19 191 ILE A O 1
ATOM 1582 N N . LYS A 1 192 ? 13.866 8.170 -15.639 1.00 95.19 192 LYS A N 1
ATOM 1583 C CA . LYS A 1 192 ? 15.222 8.496 -16.104 1.00 95.19 192 LYS A CA 1
ATOM 1584 C C . LYS A 1 192 ? 15.999 7.242 -16.491 1.00 95.19 192 LYS A C 1
ATOM 1586 O O . LYS A 1 192 ? 16.810 7.315 -17.409 1.00 95.19 192 LYS A O 1
ATOM 1591 N N . MET A 1 193 ? 15.774 6.142 -15.775 1.00 90.69 193 MET A N 1
ATOM 1592 C CA . MET A 1 193 ? 16.531 4.896 -15.909 1.00 90.69 193 MET A CA 1
ATOM 1593 C C . MET A 1 193 ? 16.049 4.036 -17.077 1.00 90.69 193 MET A C 1
ATOM 1595 O O . MET A 1 193 ? 16.873 3.495 -17.808 1.00 90.69 193 MET A O 1
ATOM 1599 N N . ASP A 1 194 ? 14.735 3.933 -17.274 1.00 87.88 194 ASP A N 1
ATOM 1600 C CA . ASP A 1 194 ? 14.140 3.047 -18.271 1.00 87.88 194 ASP A CA 1
ATOM 1601 C C . ASP A 1 194 ? 13.386 3.852 -19.336 1.00 87.88 194 ASP A C 1
ATOM 1603 O O . ASP A 1 194 ? 12.301 4.398 -19.115 1.00 87.88 194 ASP A O 1
ATOM 1607 N N . LEU A 1 195 ? 13.979 3.908 -20.530 1.00 85.38 195 LEU A N 1
ATOM 1608 C CA . LEU A 1 195 ? 13.411 4.598 -21.685 1.00 85.38 195 LEU A CA 1
ATOM 1609 C C . LEU A 1 195 ? 12.281 3.813 -22.369 1.00 85.38 195 LEU A C 1
ATOM 1611 O O . LEU A 1 195 ? 11.438 4.445 -23.008 1.00 85.38 195 LEU A O 1
ATOM 1615 N N . ARG A 1 196 ? 12.248 2.479 -22.240 1.00 90.12 196 ARG A N 1
ATOM 1616 C CA . ARG A 1 196 ? 11.228 1.604 -22.842 1.00 90.12 196 ARG A CA 1
ATOM 1617 C C . ARG A 1 196 ? 9.880 1.810 -22.154 1.00 90.12 196 ARG A C 1
ATOM 1619 O O . ARG A 1 196 ? 8.875 2.000 -22.837 1.00 90.12 196 ARG A O 1
ATOM 1626 N N . HIS A 1 197 ? 9.871 1.861 -20.823 1.00 93.31 197 HIS A N 1
ATOM 1627 C CA . HIS A 1 197 ? 8.656 2.020 -20.008 1.00 93.31 197 HIS A CA 1
ATOM 1628 C C . HIS A 1 197 ? 8.383 3.464 -19.566 1.00 93.31 197 HIS A C 1
ATOM 1630 O O . HIS A 1 197 ? 7.411 3.751 -18.857 1.00 93.31 197 HIS A O 1
ATOM 1636 N N . LYS A 1 198 ? 9.215 4.413 -20.007 1.00 94.81 198 LYS A N 1
ATOM 1637 C CA . LYS A 1 198 ? 9.081 5.838 -19.689 1.00 94.81 198 LYS A CA 1
ATOM 1638 C C . LYS A 1 198 ? 7.663 6.399 -19.890 1.00 94.81 198 LYS A C 1
ATOM 1640 O O . LYS A 1 198 ? 7.202 7.114 -18.994 1.00 94.81 198 LYS A O 1
ATOM 1645 N N . PRO A 1 199 ? 6.941 6.123 -20.997 1.00 96.38 199 PRO A N 1
ATOM 1646 C CA . PRO A 1 199 ? 5.567 6.602 -21.160 1.00 96.38 199 PRO A CA 1
ATOM 1647 C C . PRO A 1 199 ? 4.623 6.107 -20.054 1.00 96.38 199 PRO A C 1
ATOM 1649 O O . PRO A 1 199 ? 3.838 6.889 -19.515 1.00 96.38 199 PRO A O 1
ATOM 1652 N N . GLN A 1 200 ? 4.730 4.834 -19.675 1.00 96.88 200 GLN A N 1
ATOM 1653 C CA . GLN A 1 200 ? 3.915 4.195 -18.646 1.00 96.88 200 GLN A CA 1
ATOM 1654 C C . GLN A 1 200 ? 4.187 4.829 -17.278 1.00 96.88 200 GLN A C 1
ATOM 1656 O O . GLN A 1 200 ? 3.242 5.180 -16.570 1.00 96.88 200 GLN A O 1
ATOM 1661 N N . PHE A 1 201 ? 5.456 5.074 -16.935 1.00 97.69 201 PHE A N 1
ATOM 1662 C CA . PHE A 1 201 ? 5.809 5.747 -15.683 1.00 97.69 201 PHE A CA 1
ATOM 1663 C C . PHE A 1 201 ? 5.348 7.209 -15.636 1.00 97.69 201 PHE A C 1
ATOM 1665 O O . PHE A 1 201 ? 4.871 7.670 -14.597 1.00 97.69 201 PHE A O 1
ATOM 1672 N N . LEU A 1 202 ? 5.418 7.941 -16.754 1.00 97.69 202 LEU A N 1
ATOM 1673 C CA . LEU A 1 202 ? 4.889 9.308 -16.841 1.00 97.69 202 LEU A CA 1
ATOM 1674 C C . LEU A 1 202 ? 3.374 9.344 -16.603 1.00 97.69 202 LEU A C 1
ATOM 1676 O O . LEU A 1 202 ? 2.889 10.174 -15.829 1.00 97.69 202 LEU A O 1
ATOM 1680 N N . ILE A 1 203 ? 2.630 8.422 -17.221 1.00 97.81 203 ILE A N 1
ATOM 1681 C CA . ILE A 1 203 ? 1.182 8.280 -17.015 1.00 97.81 203 ILE A CA 1
ATOM 1682 C C . ILE A 1 203 ? 0.886 7.916 -15.554 1.00 97.81 203 ILE A C 1
ATOM 1684 O O . ILE A 1 203 ? 0.014 8.522 -14.925 1.00 97.81 203 ILE A O 1
ATOM 1688 N N . ALA A 1 204 ? 1.635 6.968 -14.987 1.00 97.81 204 ALA A N 1
ATOM 1689 C CA . ALA A 1 204 ? 1.496 6.554 -13.597 1.00 97.81 204 ALA A CA 1
ATOM 1690 C C . ALA A 1 204 ? 1.702 7.719 -12.623 1.00 97.81 204 ALA A C 1
ATOM 1692 O O . ALA A 1 204 ? 0.896 7.901 -11.706 1.00 97.81 204 ALA A O 1
ATOM 1693 N N . LEU A 1 205 ? 2.736 8.533 -12.847 1.00 98.25 205 LEU A N 1
ATOM 1694 C CA . LEU A 1 205 ? 3.054 9.700 -12.030 1.00 98.25 205 LEU A CA 1
ATOM 1695 C C . LEU A 1 205 ? 1.978 10.788 -12.149 1.00 98.25 205 LEU A C 1
ATOM 1697 O O . LEU A 1 205 ? 1.544 11.339 -11.136 1.00 98.25 205 LEU A O 1
ATOM 1701 N N . ALA A 1 206 ? 1.493 11.071 -13.360 1.00 97.75 206 ALA A N 1
ATOM 1702 C CA . ALA A 1 206 ? 0.415 12.037 -13.580 1.00 97.75 206 ALA A CA 1
ATOM 1703 C C . ALA A 1 206 ? -0.890 11.621 -12.873 1.00 97.75 206 ALA A C 1
ATOM 1705 O O . ALA A 1 206 ? -1.547 12.436 -12.209 1.00 97.75 206 ALA A O 1
ATOM 1706 N N . ASN A 1 207 ? -1.236 10.335 -12.952 1.00 97.50 207 ASN A N 1
ATOM 1707 C CA . ASN A 1 207 ? -2.384 9.773 -12.248 1.00 97.50 207 ASN A CA 1
ATOM 1708 C C . ASN A 1 207 ? -2.203 9.847 -10.726 1.00 97.50 207 ASN A C 1
ATOM 1710 O O . ASN A 1 207 ? -3.126 10.265 -10.021 1.00 97.50 207 ASN A O 1
ATOM 1714 N N . LEU A 1 208 ? -1.011 9.520 -10.215 1.00 98.19 208 LEU A N 1
ATOM 1715 C CA . LEU A 1 208 ? -0.701 9.603 -8.788 1.00 98.19 208 LEU A CA 1
ATOM 1716 C C . LEU A 1 208 ? -0.822 11.040 -8.260 1.00 98.19 208 LEU A C 1
ATOM 1718 O O . LEU A 1 208 ? -1.461 11.251 -7.232 1.00 98.19 208 LEU A O 1
ATOM 1722 N N . ASN A 1 209 ? -0.309 12.033 -8.991 1.00 97.06 209 ASN A N 1
ATOM 1723 C CA . ASN A 1 209 ? -0.442 13.452 -8.636 1.00 97.06 209 ASN A CA 1
ATOM 1724 C C . ASN A 1 209 ? -1.915 13.895 -8.579 1.00 97.06 209 ASN A C 1
ATOM 1726 O O . ASN A 1 209 ? -2.331 14.639 -7.688 1.00 97.06 209 ASN A O 1
ATOM 1730 N N . THR A 1 210 ? -2.745 13.391 -9.497 1.00 96.25 210 THR A N 1
ATOM 1731 C CA . THR A 1 210 ? -4.191 13.657 -9.484 1.00 96.25 210 THR A CA 1
ATOM 1732 C C . THR A 1 210 ? -4.867 13.048 -8.249 1.00 96.25 210 THR A C 1
ATOM 1734 O O . THR A 1 210 ? -5.781 13.652 -7.673 1.00 96.25 210 THR A O 1
ATOM 1737 N N . LEU A 1 211 ? -4.434 11.855 -7.833 1.00 97.94 211 LEU A N 1
ATOM 1738 C CA . LEU A 1 211 ? -4.957 11.149 -6.662 1.00 97.94 211 LEU A CA 1
ATOM 1739 C C . LEU A 1 211 ? -4.483 11.762 -5.341 1.00 97.94 211 LEU A C 1
ATOM 1741 O O . LEU A 1 211 ? -5.295 11.883 -4.426 1.00 97.94 211 LEU A O 1
ATOM 1745 N N . GLU A 1 212 ? -3.226 12.197 -5.251 1.00 97.56 212 GLU A N 1
ATOM 1746 C CA . GLU A 1 212 ? -2.616 12.799 -4.057 1.00 97.56 212 GLU A CA 1
ATOM 1747 C C . GLU A 1 212 ? -3.498 13.899 -3.462 1.00 97.56 212 GLU A C 1
ATOM 1749 O O . GLU A 1 212 ? -3.830 13.863 -2.278 1.00 97.56 212 GLU A O 1
ATOM 1754 N N . SER A 1 213 ? -3.966 14.826 -4.302 1.00 93.56 213 SER A N 1
ATOM 1755 C CA . SER A 1 213 ? -4.812 15.943 -3.862 1.00 93.56 213 SER A CA 1
ATOM 1756 C C . SER A 1 213 ? -6.119 15.511 -3.185 1.00 93.56 213 SER A C 1
ATOM 1758 O O . SER A 1 213 ? -6.675 16.266 -2.390 1.00 93.56 213 SER A O 1
ATOM 1760 N N . LYS A 1 214 ? -6.626 14.317 -3.510 1.00 96.62 214 LYS A N 1
ATOM 1761 C CA . LYS A 1 214 ? -7.858 13.744 -2.952 1.00 96.62 214 LYS A CA 1
ATOM 1762 C C . LYS A 1 214 ? -7.554 12.899 -1.722 1.00 96.62 214 LYS A C 1
ATOM 1764 O O . LYS A 1 214 ? -8.288 12.987 -0.748 1.00 96.62 214 LYS A O 1
ATOM 1769 N N . ILE A 1 215 ? -6.465 12.131 -1.758 1.00 97.50 215 ILE A N 1
ATOM 1770 C CA . ILE A 1 215 ? -5.997 11.297 -0.644 1.00 97.50 215 ILE A CA 1
ATOM 1771 C C . ILE A 1 215 ? -5.670 12.162 0.575 1.00 97.50 215 ILE A C 1
ATOM 1773 O O . ILE A 1 215 ? -6.139 11.884 1.672 1.00 97.50 215 ILE A O 1
ATOM 1777 N N . LEU A 1 216 ? -4.934 13.258 0.379 1.00 94.12 216 LEU A N 1
ATOM 1778 C CA . LEU A 1 216 ? -4.538 14.154 1.470 1.00 94.12 216 LEU A CA 1
ATOM 1779 C C . LEU A 1 216 ? -5.695 14.998 2.035 1.00 94.12 216 LEU A C 1
ATOM 1781 O O . LEU A 1 216 ? -5.489 15.748 2.985 1.00 94.12 216 LEU A O 1
ATOM 1785 N N . LYS A 1 217 ? -6.895 14.902 1.447 1.00 93.25 217 LYS A N 1
ATOM 1786 C CA . LYS A 1 217 ? -8.115 15.585 1.905 1.00 93.25 217 LYS A CA 1
ATOM 1787 C C . LYS A 1 217 ? -9.114 14.661 2.606 1.00 93.25 217 LYS A C 1
ATOM 1789 O O . LYS A 1 217 ? -10.137 15.173 3.055 1.00 93.25 217 LYS A O 1
ATOM 1794 N N . ILE A 1 218 ? -8.860 13.347 2.662 1.00 91.00 218 ILE A N 1
ATOM 1795 C CA . ILE A 1 218 ? -9.704 12.400 3.415 1.00 91.00 218 ILE A CA 1
ATOM 1796 C C . ILE A 1 218 ? -9.651 12.758 4.892 1.00 91.00 218 ILE A C 1
ATOM 1798 O O . ILE A 1 218 ? -10.711 13.017 5.497 1.00 91.00 218 ILE A O 1
#

Foldseek 3Di:
DDDDPPPPPPPDPDDDDPLVVQVQDPDHPCDCPRPVNVVVVVLCVVCVVVVHDCPDVVVVVVVVVVVVVVVVVVVVVVCVVVVHDPVPPVPDDDDDDQVVDPLLVLLVVLLVLLVVVLVVCVVVVHDLCVDPLNVLSPRLSVVLSVLLSVLVRLVVCVVVVHPRDPNSNVVSLVSNVVSLVSNLVSLVVCLVVDPPCNVVSVVSNVSSVVSSVVSNVD

Radius of gyration: 20.68 Å; chains: 1; bounding box: 48×50×55 Å

Secondary structure (DSSP, 8-state):
-----------------GGGGGGT-SS----TT-TTHHHHHHHHHHHHHHT--TT-HHHHHHHHHHHHHHHHHHHHHHHHHHT--TT-GGG--PPPPGGG-HHHHHHHHHHHHHHHHHHHHHHTT-SGGGSHHHHHHHHHHHHHHHHHHHHHHHHHHHHTT----HHHHHHHHHHHHHHHHHHHHHHHHHHHH-SSSHHHHHHHHHHHHHHHHHHTT-

Sequence (218 aa):
MNKAFKAKVTKSTFKMPKWMECSWRRQECGRKSCKICSRLQKDRQRHLDAGEDPDDMAVVFEDISLAFKETLAAIKRDAERLGIDITNIDHIQEPPRPEKFSLYRKVAAWRHSMADLLEGADLDEEIWPFTDEGQDLSWYKNTLCAKVYRQLTNRWHLDSDDDYGEFDYEYTQYVLKECLKILKASLSELIKMDLRHKPQFLIALANLNTLESKILKI